Protein AF-A0A662KDN5-F1 (afdb_monomer)

Radius of gyration: 30.49 Å; Cα contacts (8 Å, |Δi|>4): 240; chains: 1; bounding box: 65×43×90 Å

Foldseek 3Di:
DVQLCADPVRHRPDPVSVLSVLVCQCPDPVRNVVSVVFWDDDPSDTDGGDDDDDDDPVPDPPCPLVVVVVVLVVVQVVCVVVPPDHDDDDDPVNVVSVQQVCLVVVLVVVLVVLLVVQLVVLCVVVVDNVLSVLLCVLLVVLLCVLVVVCVVVVPGDDPLVSVLSSVSSVLLNVLSVLLVVQLLVVCLVPVDLVVSLVVSCVPVLVVLVVVLVVVLVVLCVQCPPPDPVSNVSSVSSNSSSVSSSVSNSPPSSVVVSVVPDPSD

Solvent-accessible surface area (backbone atoms only — not comparable to full-atom values): 14545 Å² total; per-residue (Å²): 114,86,89,38,54,48,49,98,85,69,45,51,78,45,74,66,29,44,49,54,48,49,52,51,36,46,71,29,93,88,44,13,72,61,37,54,73,32,44,42,70,60,90,94,43,78,79,49,73,63,84,88,80,91,73,74,76,85,79,41,90,87,46,48,71,62,52,48,54,48,48,36,45,53,52,32,60,60,33,55,78,76,49,96,59,82,66,76,82,77,51,73,70,55,53,53,48,53,47,47,52,50,49,55,57,47,42,56,53,50,51,51,50,53,52,51,50,50,43,51,51,36,29,65,74,61,72,32,67,69,56,21,53,56,39,44,49,36,24,52,52,30,49,52,50,46,54,48,49,33,58,75,74,65,57,74,85,46,85,62,54,52,53,45,57,57,48,40,49,52,55,13,42,53,53,27,50,56,49,50,55,44,31,52,57,39,36,62,78,34,93,48,66,67,62,19,39,52,52,29,43,64,54,52,37,49,55,50,48,52,53,38,50,56,52,24,52,60,33,44,58,30,58,76,44,94,46,68,70,48,21,52,39,12,51,52,46,24,50,39,42,51,40,25,50,52,42,27,57,65,45,47,52,58,53,51,63,71,68,61,68,67,80,119

Secondary structure (DSSP, 8-state):
-TTTTB-TTS-BSSHHHHHHHHHHHHH-TTTHHHHHHHEEEETTEEEEE-------TTS-TTTHHHHHHHHHHHHHHHHGGGSS-------HHHHHHHHHHHHHHHHHHHHHHHHHHHHHHHHHHHS-HHHHHHHHHHHHHHHHHHHHHHHHHTPPP-HHHHHHHHHHHHHHHHHHHHHHHHHHHHHHH-S-HHHHHHHIIIIIIHHHHHHHHHHHHHHHGGGG-SSHHHHHHHHHHHHHHHHHHHHHHHHHHHHHHHTT----

Nearest PDB structures (foldseek):
  7oul-assembly1_A  TM=8.548E-01  e=2.252E-03  Escherichia coli K-12
  8f4n-assembly1_A  TM=7.735E-01  e=3.826E-03  Escherichia coli
  7b8q-assembly1_A  TM=7.763E-01  e=4.639E-03  Acinetobacter baumannii AYE
  4ziw-assembly1_C  TM=7.605E-01  e=4.421E-03  Escherichia coli K-12
  7b8p-assembly1_B  TM=7.962E-01  e=7.157E-03  Acinetobacter baumannii AYE

Structure (mmCIF, N/CA/C/O backbone):
data_AF-A0A662KDN5-F1
#
_entry.id   AF-A0A662KDN5-F1
#
loop_
_atom_site.group_PDB
_atom_site.id
_atom_site.type_symbol
_atom_site.label_atom_id
_atom_site.label_alt_id
_atom_site.label_comp_id
_atom_site.label_asym_id
_atom_site.label_entity_id
_atom_site.label_seq_id
_atom_site.pdbx_PDB_ins_code
_atom_site.Cartn_x
_atom_site.Cartn_y
_atom_site.Cartn_z
_atom_site.occupancy
_atom_site.B_iso_or_equiv
_atom_site.auth_seq_id
_atom_site.auth_comp_id
_atom_site.auth_asym_id
_atom_site.auth_atom_id
_atom_site.pdbx_PDB_model_num
ATOM 1 N N . MET A 1 1 ? 30.797 -2.921 -53.153 1.00 49.38 1 MET A N 1
ATOM 2 C CA . MET A 1 1 ? 30.186 -4.263 -53.293 1.00 49.38 1 MET A CA 1
ATOM 3 C C . MET A 1 1 ? 31.205 -5.405 -53.354 1.00 49.38 1 MET A C 1
ATOM 5 O O . MET A 1 1 ? 31.077 -6.308 -52.548 1.00 49.38 1 MET A O 1
ATOM 9 N N . LYS A 1 2 ? 32.265 -5.372 -54.183 1.00 58.75 2 LYS A N 1
ATOM 10 C CA . LYS A 1 2 ? 33.244 -6.490 -54.270 1.00 58.75 2 LYS A CA 1
ATOM 11 C C . LYS A 1 2 ? 34.157 -6.722 -53.045 1.00 58.75 2 LYS A C 1
ATOM 13 O O . LYS A 1 2 ? 34.801 -7.756 -52.976 1.00 58.75 2 LYS A O 1
ATOM 18 N N . LYS A 1 3 ? 34.238 -5.781 -52.095 1.00 66.56 3 LYS A N 1
ATOM 19 C CA . LYS A 1 3 ? 35.202 -5.829 -50.974 1.00 66.56 3 LYS A CA 1
ATOM 20 C C . LYS A 1 3 ? 34.835 -6.829 -49.860 1.00 66.56 3 LYS A C 1
ATOM 22 O O . LYS A 1 3 ? 35.723 -7.244 -49.131 1.00 66.56 3 LYS A O 1
ATOM 27 N N . PHE A 1 4 ? 33.558 -7.201 -49.747 1.00 74.19 4 PHE A N 1
ATOM 28 C CA . PHE A 1 4 ? 33.027 -8.047 -48.664 1.00 74.19 4 PHE A CA 1
ATOM 29 C C . PHE A 1 4 ? 32.191 -9.234 -49.174 1.00 74.19 4 PHE A C 1
ATOM 31 O O . PHE A 1 4 ? 31.468 -9.829 -48.390 1.00 74.19 4 PHE A O 1
ATOM 38 N N . ASN A 1 5 ? 32.240 -9.528 -50.484 1.00 81.56 5 ASN A N 1
ATOM 39 C CA . ASN A 1 5 ? 31.583 -10.690 -51.104 1.00 81.56 5 ASN A CA 1
ATOM 40 C C . ASN A 1 5 ? 30.136 -10.932 -50.613 1.00 81.56 5 ASN A C 1
ATOM 42 O O . ASN A 1 5 ? 29.802 -11.984 -50.069 1.00 81.56 5 ASN A O 1
ATOM 46 N N . LEU A 1 6 ? 29.300 -9.901 -50.764 1.00 83.38 6 LEU A N 1
ATOM 47 C CA . LEU A 1 6 ? 27.911 -9.898 -50.306 1.00 83.38 6 LEU A CA 1
ATOM 48 C C . LEU A 1 6 ? 26.998 -10.630 -51.303 1.00 83.38 6 LEU A C 1
ATOM 50 O O . LEU A 1 6 ? 27.232 -10.576 -52.514 1.00 83.38 6 LEU A O 1
ATOM 54 N N . ASP A 1 7 ? 25.961 -11.295 -50.802 1.00 82.31 7 ASP A N 1
ATOM 55 C CA . ASP A 1 7 ? 24.880 -11.862 -51.610 1.00 82.31 7 ASP A CA 1
ATOM 56 C C . ASP A 1 7 ? 23.843 -10.807 -52.059 1.00 82.31 7 ASP A C 1
ATOM 58 O O . ASP A 1 7 ? 24.024 -9.602 -51.863 1.00 82.31 7 ASP A O 1
ATOM 62 N N . GLU A 1 8 ? 22.759 -11.259 -52.699 1.00 81.62 8 GLU A N 1
ATOM 63 C CA . GLU A 1 8 ? 21.675 -10.393 -53.195 1.00 81.62 8 GLU A CA 1
ATOM 64 C C . GLU A 1 8 ? 20.907 -9.676 -52.070 1.00 81.62 8 GLU A C 1
ATOM 66 O O . GLU A 1 8 ? 20.312 -8.627 -52.309 1.00 81.62 8 GLU A O 1
ATOM 71 N N . ASN A 1 9 ? 20.992 -10.186 -50.837 1.00 80.31 9 ASN A N 1
ATOM 72 C CA . ASN A 1 9 ? 20.392 -9.609 -49.634 1.00 80.31 9 ASN A CA 1
ATOM 73 C C . ASN A 1 9 ? 21.398 -8.791 -48.805 1.00 80.31 9 ASN A C 1
ATOM 75 O O . ASN A 1 9 ? 21.091 -8.401 -47.679 1.00 80.31 9 ASN A O 1
ATOM 79 N N . PHE A 1 10 ? 22.582 -8.496 -49.356 1.00 80.25 10 PHE A N 1
ATOM 80 C CA . PHE A 1 10 ? 23.670 -7.769 -48.691 1.00 80.25 10 PHE A CA 1
ATOM 81 C C . PHE A 1 10 ? 24.289 -8.499 -47.486 1.00 80.25 10 PHE A C 1
ATOM 83 O O . PHE A 1 10 ? 24.885 -7.863 -46.614 1.00 80.25 10 PHE A O 1
ATOM 90 N N . ILE A 1 11 ? 24.204 -9.829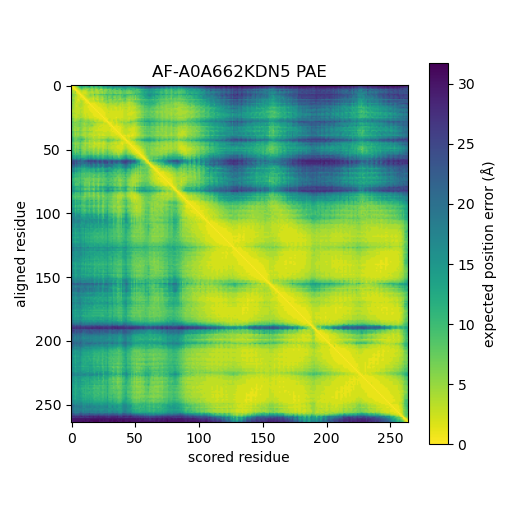 -47.454 1.00 81.31 11 ILE A N 1
ATOM 91 C CA . ILE A 1 11 ? 24.743 -10.677 -46.388 1.00 81.31 11 ILE A CA 1
ATOM 92 C C . ILE A 1 11 ? 26.104 -11.250 -46.832 1.00 81.31 11 ILE A C 1
ATOM 94 O O . ILE A 1 11 ? 26.226 -11.738 -47.960 1.00 81.31 11 ILE A O 1
ATOM 98 N N . PRO A 1 12 ? 27.161 -11.184 -45.997 1.00 86.50 12 PRO A N 1
ATOM 99 C CA . PRO A 1 12 ? 28.447 -11.806 -46.312 1.00 86.50 12 PRO A CA 1
ATOM 100 C C . PRO A 1 12 ? 28.329 -13.330 -46.450 1.00 86.50 12 PRO A C 1
ATOM 102 O O . PRO A 1 12 ? 27.664 -13.979 -45.647 1.00 86.50 12 PRO A O 1
ATOM 105 N N . ARG A 1 13 ? 29.003 -13.914 -47.448 1.00 82.88 13 ARG A N 1
ATOM 106 C CA . ARG A 1 13 ? 28.879 -15.350 -47.772 1.00 82.88 13 ARG A CA 1
ATOM 107 C C . ARG A 1 13 ? 29.749 -16.284 -46.929 1.00 82.88 13 ARG A C 1
ATOM 109 O O . ARG A 1 13 ? 29.485 -17.482 -46.904 1.00 82.88 13 ARG A O 1
ATOM 116 N N . THR A 1 14 ? 30.805 -15.771 -46.298 1.00 85.06 14 THR A N 1
ATOM 117 C CA . THR A 1 14 ? 31.750 -16.567 -45.499 1.00 85.06 14 THR A CA 1
ATOM 118 C C . THR A 1 14 ? 32.065 -15.887 -44.170 1.00 85.06 14 THR A C 1
ATOM 120 O O . THR A 1 14 ? 32.002 -14.660 -44.068 1.00 85.06 14 THR A O 1
ATOM 123 N N . ASP A 1 15 ? 32.479 -16.662 -43.165 1.00 82.31 15 ASP A N 1
ATOM 124 C CA . ASP A 1 15 ? 32.891 -16.135 -41.854 1.00 82.31 15 ASP A CA 1
ATOM 125 C C . ASP A 1 15 ? 34.051 -15.130 -41.960 1.00 82.31 15 ASP A C 1
ATOM 127 O O . ASP A 1 15 ? 34.133 -14.163 -41.198 1.00 82.31 15 ASP A O 1
ATOM 131 N N . GLU A 1 16 ? 34.944 -15.319 -42.936 1.00 84.00 16 GLU A N 1
ATOM 132 C CA . GLU A 1 16 ? 36.042 -14.389 -43.195 1.00 84.00 16 GLU A CA 1
ATOM 133 C C . GLU A 1 16 ? 35.530 -13.052 -43.756 1.00 84.00 16 GLU A C 1
ATOM 135 O O . GLU A 1 16 ? 36.009 -11.986 -43.358 1.00 84.00 16 GLU A O 1
ATOM 140 N N . ASP A 1 17 ? 34.512 -13.090 -44.620 1.00 85.69 17 ASP A N 1
ATOM 141 C CA . ASP A 1 17 ? 33.859 -11.892 -45.151 1.00 85.69 17 ASP A CA 1
ATOM 142 C C . ASP A 1 17 ? 33.089 -11.130 -44.055 1.00 85.69 17 ASP A C 1
ATOM 144 O O . ASP A 1 17 ? 33.173 -9.898 -43.994 1.00 85.69 17 ASP A O 1
ATOM 148 N N . VAL A 1 18 ? 32.421 -11.848 -43.137 1.00 86.00 18 VAL A N 1
ATOM 149 C CA . VAL A 1 18 ? 31.785 -11.261 -41.938 1.00 86.00 18 VAL A CA 1
ATOM 150 C C . VAL A 1 18 ? 32.827 -10.547 -41.082 1.00 86.00 18 VAL A C 1
ATOM 152 O O . VAL A 1 18 ? 32.650 -9.383 -40.714 1.00 86.00 18 VAL A O 1
ATOM 155 N N . ARG A 1 19 ? 33.953 -11.211 -40.800 1.00 85.69 19 ARG A N 1
ATOM 156 C CA . ARG A 1 19 ? 35.019 -10.641 -39.973 1.00 85.69 19 ARG A CA 1
ATOM 157 C C . ARG A 1 19 ? 35.626 -9.388 -40.600 1.00 85.69 19 ARG A C 1
ATOM 159 O O . ARG A 1 19 ? 35.791 -8.388 -39.907 1.00 85.69 19 ARG A O 1
ATOM 166 N N . ARG A 1 20 ? 35.891 -9.403 -41.911 1.00 86.94 20 ARG A N 1
ATOM 167 C CA . ARG A 1 20 ? 36.399 -8.228 -42.644 1.00 86.94 20 ARG A CA 1
ATOM 168 C C . ARG A 1 20 ? 35.419 -7.060 -42.612 1.00 86.94 20 ARG A C 1
ATOM 170 O O . ARG A 1 20 ? 35.850 -5.911 -42.499 1.00 86.94 20 ARG A O 1
ATOM 177 N N . LEU A 1 21 ? 34.119 -7.336 -42.727 1.00 88.06 21 LEU A N 1
ATOM 178 C CA . LEU A 1 21 ? 33.084 -6.312 -42.611 1.00 88.06 21 LEU A CA 1
ATOM 179 C C . LEU A 1 21 ? 33.066 -5.709 -41.201 1.00 88.06 21 LEU A C 1
ATOM 181 O O . LEU A 1 21 ? 33.058 -4.486 -41.065 1.00 88.06 21 LEU A O 1
ATOM 185 N N . PHE A 1 22 ? 33.113 -6.545 -40.162 1.00 89.31 22 PHE A N 1
ATOM 186 C CA . PHE A 1 22 ? 33.140 -6.076 -38.777 1.00 89.31 22 PHE A CA 1
ATOM 187 C C . PHE A 1 22 ? 34.405 -5.284 -38.457 1.00 89.31 22 PHE A C 1
ATOM 189 O O . PHE A 1 22 ? 34.282 -4.198 -37.903 1.00 89.31 22 PHE A O 1
ATOM 196 N N . ASP A 1 23 ? 35.588 -5.737 -38.882 1.00 89.25 23 ASP A N 1
ATOM 197 C CA . ASP A 1 23 ? 36.841 -4.989 -38.705 1.00 89.25 23 ASP A CA 1
ATOM 198 C C . ASP A 1 23 ? 36.774 -3.619 -39.397 1.00 89.25 23 ASP A C 1
ATOM 200 O O . ASP A 1 23 ? 37.122 -2.596 -38.804 1.00 89.25 23 ASP A O 1
ATOM 204 N N . TYR A 1 24 ? 36.226 -3.563 -40.616 1.00 89.38 24 TYR A N 1
ATOM 205 C CA . TYR A 1 24 ? 36.017 -2.298 -41.320 1.00 89.38 24 TYR A CA 1
ATOM 206 C C . TYR A 1 24 ? 35.075 -1.349 -40.567 1.00 89.38 24 TYR A C 1
ATOM 208 O O . TYR A 1 24 ? 35.363 -0.155 -40.466 1.00 89.38 24 TYR A O 1
ATOM 216 N N . LEU A 1 25 ? 33.953 -1.855 -40.045 1.00 89.06 25 LEU A N 1
ATOM 217 C CA . LEU A 1 25 ? 33.000 -1.045 -39.284 1.00 89.06 25 LEU A CA 1
ATOM 218 C C . LEU A 1 25 ? 33.593 -0.583 -37.951 1.00 89.06 25 LEU A C 1
ATOM 220 O O . LEU A 1 25 ? 33.429 0.581 -37.593 1.00 89.06 25 LEU A O 1
ATOM 224 N N . TYR A 1 26 ? 34.311 -1.465 -37.256 1.00 89.50 26 TYR A N 1
ATOM 225 C CA . TYR A 1 26 ? 34.899 -1.228 -35.938 1.00 89.50 26 TYR A CA 1
ATOM 226 C C . TYR A 1 26 ? 36.013 -0.170 -35.970 1.00 89.50 26 TYR A C 1
ATOM 228 O O . TYR A 1 26 ? 36.081 0.684 -35.077 1.00 89.50 26 TYR A O 1
ATOM 236 N N . ASP A 1 27 ? 36.841 -0.181 -37.021 1.00 89.56 27 ASP A N 1
ATOM 237 C CA . ASP A 1 27 ? 37.986 0.728 -37.184 1.00 89.56 27 ASP A CA 1
ATOM 238 C C . ASP A 1 27 ? 37.664 1.975 -38.037 1.00 89.56 27 ASP A C 1
ATOM 240 O O . ASP A 1 27 ? 38.480 2.893 -38.160 1.00 89.56 27 ASP A O 1
ATOM 244 N N . SER A 1 28 ? 36.457 2.061 -38.608 1.00 91.19 28 SER A N 1
ATOM 245 C CA . SER A 1 28 ? 36.021 3.222 -39.389 1.00 91.19 28 SER A CA 1
ATOM 246 C C . SER A 1 28 ? 35.948 4.492 -38.536 1.00 91.19 28 SER A C 1
ATOM 248 O O . SER A 1 28 ? 35.349 4.513 -37.461 1.00 91.19 28 SER A O 1
ATOM 250 N N . LYS A 1 29 ? 36.468 5.611 -39.058 1.00 87.12 29 LYS A N 1
ATOM 251 C CA . LYS A 1 29 ? 36.297 6.935 -38.431 1.00 87.12 29 LYS A CA 1
ATOM 252 C C . LYS A 1 29 ? 34.836 7.394 -38.392 1.00 87.12 29 LYS A C 1
ATOM 254 O O . LYS A 1 29 ? 34.483 8.167 -37.511 1.00 87.12 29 LYS A O 1
ATOM 259 N N . LEU A 1 30 ? 34.011 6.937 -39.339 1.00 85.75 30 LEU A N 1
ATOM 260 C CA . LEU A 1 30 ? 32.615 7.364 -39.465 1.00 85.75 30 LEU A CA 1
ATOM 261 C C . LEU A 1 30 ? 31.669 6.498 -38.616 1.00 85.75 30 LEU A C 1
ATOM 263 O O . LEU A 1 30 ? 30.778 7.025 -37.962 1.00 85.75 30 LEU A O 1
ATOM 267 N N . TYR A 1 31 ? 31.886 5.178 -38.610 1.00 85.81 31 TYR A N 1
ATOM 268 C CA . TYR A 1 31 ? 30.966 4.199 -38.006 1.00 85.81 31 TYR A CA 1
ATOM 269 C C . TYR A 1 31 ? 31.523 3.507 -36.755 1.00 85.81 31 TYR A C 1
ATOM 271 O O . TYR A 1 31 ? 30.771 2.866 -36.023 1.00 85.81 31 TYR A O 1
ATOM 279 N N . GLY A 1 32 ? 32.818 3.664 -36.462 1.00 87.88 32 GLY A N 1
ATOM 280 C CA . GLY A 1 32 ? 33.501 2.927 -35.398 1.00 87.88 32 GLY A CA 1
ATOM 281 C C . GLY A 1 32 ? 32.916 3.154 -34.011 1.00 87.88 32 GLY A C 1
ATOM 282 O O . GLY A 1 32 ? 32.888 2.230 -33.208 1.00 87.88 32 GLY A O 1
ATOM 283 N N . ALA A 1 33 ? 32.390 4.347 -33.718 1.00 87.50 33 ALA A N 1
ATOM 284 C CA . ALA A 1 33 ? 31.726 4.604 -32.440 1.00 87.50 33 ALA A CA 1
ATOM 285 C C . ALA A 1 33 ? 30.448 3.761 -32.264 1.00 87.50 33 ALA A C 1
ATOM 287 O O . ALA A 1 33 ? 30.249 3.172 -31.206 1.00 87.50 33 ALA A O 1
ATOM 288 N N . GLN A 1 34 ? 29.619 3.660 -33.307 1.00 87.62 34 GLN A N 1
ATOM 289 C CA . GLN A 1 34 ? 28.382 2.871 -33.291 1.00 87.62 34 GLN A CA 1
ATOM 290 C C . GLN A 1 34 ? 28.685 1.370 -33.304 1.00 87.62 34 GLN A C 1
ATOM 292 O O . GLN A 1 34 ? 28.121 0.618 -32.515 1.00 87.62 34 GLN A O 1
ATOM 297 N N . ALA A 1 35 ? 29.638 0.940 -34.137 1.00 88.00 35 ALA A N 1
ATOM 298 C CA . ALA A 1 35 ? 30.068 -0.453 -34.199 1.00 88.00 35 ALA A CA 1
ATOM 299 C C . ALA A 1 35 ? 30.625 -0.933 -32.849 1.00 88.00 35 ALA A C 1
ATOM 301 O O . ALA A 1 35 ? 30.241 -1.998 -32.377 1.00 88.00 35 ALA A O 1
ATOM 302 N N . ARG A 1 36 ? 31.452 -0.120 -32.173 1.00 89.31 36 ARG A N 1
ATOM 303 C CA . ARG A 1 36 ? 31.969 -0.423 -30.825 1.00 89.31 36 ARG A CA 1
ATOM 304 C C . ARG A 1 36 ? 30.898 -0.440 -29.734 1.00 89.31 36 ARG A C 1
ATOM 306 O O . ARG A 1 36 ? 31.107 -1.078 -28.710 1.00 89.31 36 ARG A O 1
ATOM 313 N N . ALA A 1 37 ? 29.774 0.248 -29.931 1.00 87.12 37 ALA A N 1
ATOM 314 C CA . ALA A 1 37 ? 28.653 0.206 -28.994 1.00 87.12 37 ALA A CA 1
ATOM 315 C C . ALA A 1 37 ? 27.835 -1.094 -29.107 1.00 87.12 37 ALA A C 1
ATOM 317 O O . ALA A 1 37 ? 27.181 -1.483 -28.142 1.00 87.12 37 ALA A O 1
ATOM 318 N N . LEU A 1 38 ? 27.873 -1.760 -30.268 1.00 88.75 38 LEU A N 1
ATOM 319 C CA . LEU A 1 38 ? 27.064 -2.948 -30.562 1.00 88.75 38 LEU A CA 1
ATOM 320 C C . LEU A 1 38 ? 27.873 -4.243 -30.670 1.00 88.75 38 LEU A C 1
ATOM 322 O O . LEU A 1 38 ? 27.287 -5.313 -30.546 1.00 88.75 38 LEU A O 1
ATOM 326 N N . LEU A 1 39 ? 29.181 -4.177 -30.924 1.00 90.81 39 LEU A N 1
ATOM 327 C CA . LEU A 1 39 ? 30.064 -5.331 -31.095 1.00 90.81 39 LEU A CA 1
ATOM 328 C C . LEU A 1 39 ? 31.123 -5.362 -29.994 1.00 90.81 39 LEU A C 1
ATOM 330 O O . LEU A 1 39 ? 31.860 -4.396 -29.797 1.00 90.81 39 LEU A O 1
ATOM 334 N N . TYR A 1 40 ? 31.257 -6.509 -29.334 1.00 90.06 40 TYR A N 1
ATOM 335 C CA . TYR A 1 40 ? 32.318 -6.763 -28.368 1.00 90.06 40 TYR A CA 1
ATOM 336 C C . TYR A 1 40 ? 33.411 -7.639 -28.987 1.00 90.06 40 TYR A C 1
ATOM 338 O O . TYR A 1 40 ? 33.158 -8.785 -29.381 1.00 90.06 40 TYR A O 1
ATOM 346 N N . ARG A 1 41 ? 34.634 -7.099 -29.054 1.00 90.12 41 ARG A N 1
ATOM 347 C CA . ARG A 1 41 ? 35.820 -7.770 -29.603 1.00 90.12 41 ARG A CA 1
ATOM 348 C C . ARG A 1 41 ? 36.814 -8.102 -28.493 1.00 90.12 41 ARG A C 1
ATOM 350 O O . ARG A 1 41 ? 37.246 -7.212 -27.766 1.00 90.12 41 ARG A O 1
ATOM 357 N N . GLU A 1 42 ? 37.223 -9.366 -28.411 1.00 87.94 42 GLU A N 1
ATOM 358 C CA . GLU A 1 42 ? 38.287 -9.832 -27.519 1.00 87.94 42 GLU A CA 1
ATOM 359 C C . GLU A 1 42 ? 39.434 -10.403 -28.362 1.00 87.94 42 GLU A C 1
ATOM 361 O O . GLU A 1 42 ? 39.312 -11.446 -29.011 1.00 87.94 42 GLU A O 1
ATOM 366 N N . GLY A 1 43 ? 40.547 -9.669 -28.404 1.00 85.75 43 GLY A N 1
ATOM 367 C CA . GLY A 1 43 ? 41.646 -9.954 -29.322 1.00 85.75 43 GLY A CA 1
ATOM 368 C C . GLY A 1 43 ? 41.184 -9.883 -30.779 1.00 85.75 43 GLY A C 1
ATOM 369 O O . GLY A 1 43 ? 40.804 -8.821 -31.266 1.00 85.75 43 GLY A O 1
ATOM 370 N N . ASN A 1 44 ? 41.213 -11.033 -31.451 1.00 82.00 44 ASN A N 1
ATOM 371 C CA . ASN A 1 44 ? 40.895 -11.190 -32.871 1.00 82.00 44 ASN A CA 1
ATOM 372 C C . ASN A 1 44 ? 39.490 -11.761 -33.135 1.00 82.00 44 ASN A C 1
ATOM 374 O O . ASN A 1 44 ? 39.148 -12.018 -34.289 1.00 82.00 44 ASN A O 1
ATOM 378 N N . LEU A 1 45 ? 38.691 -11.986 -32.087 1.00 84.12 45 LEU A N 1
ATOM 379 C CA . LEU A 1 45 ? 37.369 -12.605 -32.184 1.00 84.12 45 LEU A CA 1
ATOM 380 C C . LEU A 1 45 ? 36.282 -11.661 -31.666 1.00 84.12 45 LEU A C 1
ATOM 382 O O . LEU A 1 45 ? 36.440 -11.017 -30.628 1.00 84.12 45 LEU A O 1
ATOM 386 N N . TYR A 1 46 ? 35.156 -11.619 -32.373 1.00 87.75 46 TYR A N 1
ATOM 387 C CA . TYR A 1 46 ? 33.938 -10.958 -31.914 1.00 87.75 46 TYR A CA 1
ATOM 388 C C . TYR A 1 46 ? 33.130 -11.959 -31.089 1.00 87.75 46 TYR A C 1
ATOM 390 O O . TYR A 1 46 ? 32.719 -12.993 -31.609 1.00 87.75 46 TYR A O 1
ATOM 398 N N . LYS A 1 47 ? 32.960 -11.686 -29.790 1.00 87.81 47 LYS A N 1
ATOM 399 C CA . LYS A 1 47 ? 32.353 -12.640 -28.844 1.00 87.81 47 LYS A CA 1
ATOM 400 C C . LYS A 1 47 ? 30.901 -12.335 -28.498 1.00 87.81 47 LYS A C 1
ATOM 402 O O . LYS A 1 47 ? 30.180 -13.245 -28.104 1.00 87.81 47 LYS A O 1
ATOM 407 N N . ALA A 1 48 ? 30.476 -11.078 -28.599 1.00 88.19 48 ALA A N 1
ATOM 408 C CA . ALA A 1 48 ? 29.107 -10.691 -28.283 1.00 88.19 48 ALA A CA 1
ATOM 409 C C . ALA A 1 48 ? 28.643 -9.523 -29.150 1.00 88.19 48 ALA A C 1
ATOM 411 O O . ALA A 1 48 ? 29.451 -8.714 -29.616 1.00 88.19 48 ALA A O 1
ATOM 412 N N . THR A 1 49 ? 27.329 -9.429 -29.332 1.00 89.81 49 THR A N 1
ATOM 413 C CA . THR A 1 49 ? 26.687 -8.305 -30.003 1.00 89.81 49 THR A CA 1
ATOM 414 C C . THR A 1 49 ? 25.371 -7.930 -29.329 1.00 89.81 49 THR A C 1
ATOM 416 O O . THR A 1 49 ? 24.745 -8.764 -28.674 1.00 89.81 49 THR A O 1
ATOM 419 N N . VAL A 1 50 ? 24.968 -6.670 -29.475 1.00 89.25 50 VAL A N 1
ATOM 420 C CA . VAL A 1 50 ? 23.670 -6.152 -29.043 1.00 89.25 50 VAL A CA 1
ATOM 421 C C . VAL A 1 50 ? 22.811 -5.893 -30.275 1.00 89.25 50 VAL A C 1
ATOM 423 O O . VAL A 1 50 ? 23.186 -5.110 -31.144 1.00 89.25 50 VAL A O 1
ATOM 426 N N . ILE A 1 51 ? 21.634 -6.514 -30.316 1.00 85.12 51 ILE A N 1
ATOM 427 C CA . ILE A 1 51 ? 20.603 -6.242 -31.320 1.00 85.12 51 ILE A CA 1
ATOM 428 C C . ILE A 1 51 ? 19.529 -5.388 -30.651 1.00 85.12 51 ILE A C 1
ATOM 430 O O . ILE A 1 51 ? 18.968 -5.779 -29.627 1.00 85.12 51 ILE A O 1
ATOM 434 N N . GLN A 1 52 ? 19.264 -4.209 -31.209 1.00 83.25 52 GLN A N 1
ATOM 435 C CA . GLN A 1 52 ? 18.206 -3.326 -30.727 1.00 83.25 52 GLN A CA 1
ATOM 436 C C . GLN A 1 52 ? 16.914 -3.615 -31.484 1.00 83.25 52 GLN A C 1
ATOM 438 O O . GLN A 1 52 ? 16.886 -3.587 -32.711 1.00 83.25 52 GLN A O 1
ATOM 443 N N . VAL A 1 53 ? 15.848 -3.891 -30.736 1.00 79.12 53 VAL A N 1
ATOM 444 C CA . VAL A 1 53 ? 14.500 -4.087 -31.271 1.00 79.12 53 VAL A CA 1
ATOM 445 C C . VAL A 1 53 ? 13.620 -2.992 -30.693 1.00 79.12 53 VAL A C 1
ATOM 447 O O . VAL A 1 53 ? 13.435 -2.911 -29.478 1.00 79.12 53 VAL A O 1
ATOM 450 N N . GLU A 1 54 ? 13.096 -2.137 -31.562 1.00 75.94 54 GLU A N 1
ATOM 451 C CA . GLU A 1 54 ? 12.131 -1.116 -31.175 1.00 75.94 54 GLU A CA 1
ATOM 452 C C . GLU A 1 54 ? 10.730 -1.726 -31.165 1.00 75.94 54 GLU A C 1
ATOM 454 O O . GLU A 1 54 ? 10.301 -2.366 -32.123 1.00 75.94 54 GLU A O 1
ATOM 459 N N . ILE A 1 55 ? 10.025 -1.562 -30.048 1.00 72.38 55 ILE A N 1
ATOM 460 C CA . ILE A 1 55 ? 8.680 -2.099 -29.846 1.00 72.38 55 ILE A CA 1
ATOM 461 C C . ILE A 1 55 ? 7.769 -0.927 -29.522 1.00 72.38 55 ILE A C 1
ATOM 463 O O . ILE A 1 55 ? 8.097 -0.117 -28.655 1.00 72.38 55 ILE A O 1
ATOM 467 N N . ASP A 1 56 ? 6.607 -0.866 -30.170 1.00 71.38 56 ASP A N 1
ATOM 468 C CA . ASP A 1 56 ? 5.576 0.098 -29.808 1.00 71.38 56 ASP A CA 1
ATOM 469 C C . ASP A 1 56 ? 4.979 -0.268 -28.428 1.00 71.38 56 ASP A C 1
ATOM 471 O O . ASP A 1 56 ? 4.340 -1.320 -28.273 1.00 71.38 56 ASP A O 1
ATOM 475 N N . PRO A 1 57 ? 5.167 0.578 -27.397 1.00 61.09 57 PRO A N 1
ATOM 476 C CA . PRO A 1 57 ? 4.711 0.294 -26.039 1.00 61.09 57 PRO A CA 1
ATOM 477 C C . PRO A 1 57 ? 3.180 0.299 -25.888 1.00 61.09 57 PRO A C 1
ATOM 479 O O . PRO A 1 57 ? 2.674 -0.114 -24.838 1.00 61.09 57 PRO A O 1
ATOM 482 N N . SER A 1 58 ? 2.427 0.749 -26.898 1.00 64.06 58 SER A N 1
ATOM 483 C CA . SER A 1 58 ? 0.958 0.731 -26.884 1.00 64.06 58 SER A CA 1
ATOM 484 C C . SER A 1 58 ? 0.364 -0.681 -27.005 1.00 64.06 58 SER A C 1
ATOM 486 O O . SER A 1 58 ? -0.768 -0.902 -26.572 1.00 64.06 58 SER A O 1
ATOM 488 N N . ILE A 1 59 ? 1.130 -1.659 -27.508 1.00 60.97 59 ILE A N 1
ATOM 489 C CA . ILE A 1 59 ? 0.578 -2.941 -27.971 1.00 60.97 59 ILE A CA 1
ATOM 490 C C . ILE A 1 59 ? 0.210 -3.917 -26.838 1.00 60.97 59 ILE A C 1
ATOM 492 O O . ILE A 1 59 ? -0.728 -4.693 -27.012 1.00 60.97 59 ILE A O 1
ATOM 496 N N . SER A 1 60 ? 0.833 -3.898 -25.646 1.00 54.69 60 SER A N 1
ATOM 497 C CA . SER A 1 60 ? 0.290 -4.678 -24.510 1.00 54.69 60 SER A CA 1
ATOM 498 C C . SER A 1 60 ? 0.978 -4.433 -23.160 1.00 54.69 60 SER A C 1
ATOM 500 O O . SER A 1 60 ? 1.906 -5.147 -22.784 1.00 54.69 60 SER A O 1
ATOM 502 N N . LYS A 1 61 ? 0.470 -3.511 -22.333 1.00 55.19 61 LYS A N 1
ATOM 503 C CA . LYS A 1 61 ? 0.972 -3.329 -20.949 1.00 55.19 61 LYS A CA 1
ATOM 504 C C . LYS A 1 61 ? 0.766 -4.555 -20.037 1.00 55.19 61 LYS A C 1
ATOM 506 O O . LYS A 1 61 ? 1.418 -4.647 -19.005 1.00 55.19 61 LYS A O 1
ATOM 511 N N . GLY A 1 62 ? -0.108 -5.497 -20.411 1.00 54.91 62 GLY A N 1
ATOM 512 C CA . GLY A 1 62 ? -0.425 -6.690 -19.612 1.00 54.91 62 GLY A CA 1
ATOM 513 C C . GLY A 1 62 ? 0.220 -8.002 -20.076 1.00 54.91 62 GLY A C 1
ATOM 514 O O . GLY A 1 62 ? 0.284 -8.940 -19.288 1.00 54.91 62 GLY A O 1
ATOM 515 N N . LYS A 1 63 ? 0.699 -8.096 -21.328 1.00 61.44 63 LYS A N 1
ATOM 516 C CA . LYS A 1 63 ? 1.289 -9.334 -21.885 1.00 61.44 63 LYS A CA 1
ATOM 517 C C . LYS A 1 63 ? 2.744 -9.197 -22.328 1.00 61.44 63 LYS A C 1
ATOM 519 O O . LYS A 1 63 ? 3.351 -10.204 -22.674 1.00 61.44 63 LYS A O 1
ATOM 524 N N . LEU A 1 64 ? 3.325 -7.996 -22.307 1.00 64.56 64 LEU A N 1
ATOM 525 C CA . LEU A 1 64 ? 4.665 -7.772 -22.855 1.00 64.56 64 LEU A CA 1
ATOM 526 C C . LEU A 1 64 ? 5.757 -8.572 -22.126 1.00 64.56 64 LEU A C 1
ATOM 528 O O . LEU A 1 64 ? 6.601 -9.167 -22.780 1.00 64.56 64 LEU A O 1
ATOM 532 N N . SER A 1 65 ? 5.714 -8.677 -20.796 1.00 62.56 65 SER A N 1
ATOM 533 C CA . SER A 1 65 ? 6.663 -9.511 -20.039 1.00 62.56 65 SER A CA 1
ATOM 534 C C . SER A 1 65 ? 6.548 -10.999 -20.392 1.00 62.56 65 SER A C 1
ATOM 536 O O . SER A 1 65 ? 7.562 -11.668 -20.575 1.00 62.56 65 SER A O 1
ATOM 538 N N . HIS A 1 66 ? 5.327 -11.516 -20.558 1.00 67.25 66 HIS A N 1
ATOM 539 C CA . HIS A 1 66 ? 5.100 -12.901 -20.980 1.00 67.25 66 HIS A CA 1
ATOM 540 C C . HIS A 1 66 ? 5.570 -13.148 -22.422 1.00 67.25 66 HIS A C 1
ATOM 542 O O . HIS A 1 66 ? 6.306 -14.099 -22.678 1.00 67.25 66 HIS A O 1
ATOM 548 N N . ASN A 1 67 ? 5.221 -12.250 -23.344 1.00 71.75 67 ASN A N 1
ATOM 549 C CA . ASN A 1 67 ? 5.611 -12.337 -24.750 1.00 71.75 67 ASN A CA 1
ATOM 550 C C . ASN A 1 67 ? 7.128 -12.203 -24.943 1.00 71.75 67 ASN A C 1
ATOM 552 O O . ASN A 1 67 ? 7.674 -12.795 -25.864 1.00 71.75 67 ASN A O 1
ATOM 556 N N . LEU A 1 68 ? 7.831 -11.474 -24.071 1.00 70.25 68 LEU A N 1
ATOM 557 C CA . LEU A 1 68 ? 9.288 -11.347 -24.150 1.00 70.25 68 LEU A CA 1
ATOM 558 C C . LEU A 1 68 ? 10.027 -12.569 -23.597 1.00 70.25 68 LEU A C 1
ATOM 560 O O . LEU A 1 68 ? 11.103 -12.893 -24.093 1.00 70.25 68 LEU A O 1
ATOM 564 N N . HIS A 1 69 ? 9.450 -13.293 -22.633 1.00 70.25 69 HIS A N 1
ATOM 565 C CA . HIS A 1 69 ? 9.957 -14.622 -22.282 1.00 70.25 69 HIS A CA 1
ATOM 566 C C . HIS A 1 69 ? 9.796 -15.609 -23.439 1.00 70.25 69 HIS A C 1
ATOM 568 O O . HIS A 1 69 ? 10.702 -16.405 -23.673 1.00 70.25 69 HIS A O 1
ATOM 574 N N . ILE A 1 70 ? 8.677 -15.532 -24.168 1.00 76.25 70 ILE A N 1
ATOM 575 C CA . ILE A 1 70 ? 8.460 -16.319 -25.388 1.00 76.25 70 ILE A CA 1
ATOM 576 C C . ILE A 1 70 ? 9.500 -15.933 -26.442 1.00 76.25 70 ILE A C 1
ATOM 578 O O . ILE A 1 70 ? 10.230 -16.804 -26.889 1.00 76.25 70 ILE A O 1
ATOM 582 N N . LEU A 1 71 ? 9.678 -14.638 -26.721 1.00 77.44 71 LEU A N 1
ATOM 583 C CA . LEU A 1 71 ? 10.679 -14.150 -27.673 1.00 77.44 71 LEU A CA 1
ATOM 584 C C . LEU A 1 71 ? 12.099 -14.601 -27.305 1.00 77.44 71 LEU A C 1
ATOM 586 O O . LEU A 1 71 ? 12.831 -15.109 -28.144 1.00 77.44 71 LEU A O 1
ATOM 590 N 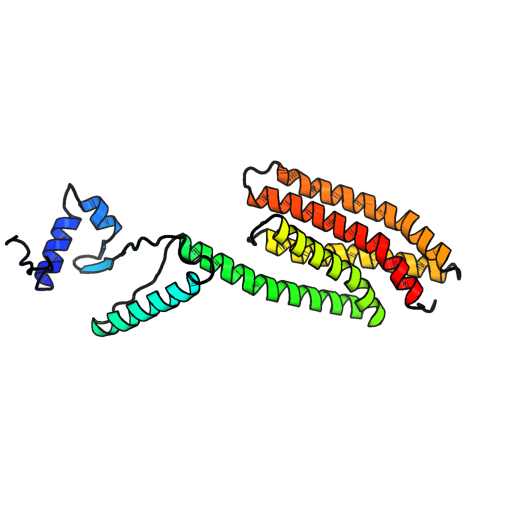N . SER A 1 72 ? 12.504 -14.444 -26.041 1.00 76.81 72 SER A N 1
ATOM 591 C CA . SER A 1 72 ? 13.836 -14.871 -25.602 1.00 76.81 72 SER A CA 1
ATOM 592 C C . SER A 1 72 ? 14.016 -16.385 -25.699 1.00 76.81 72 SER A C 1
ATOM 594 O O . SER A 1 72 ? 15.147 -16.839 -25.855 1.00 76.81 72 SER A O 1
ATOM 596 N N . ARG A 1 73 ? 12.940 -17.166 -25.564 1.00 81.94 73 ARG A N 1
ATOM 597 C CA . ARG A 1 73 ? 12.974 -18.618 -25.734 1.00 81.94 73 ARG A CA 1
ATOM 598 C C . ARG A 1 73 ? 13.072 -18.988 -27.210 1.00 81.94 73 ARG A C 1
ATOM 600 O O . ARG A 1 73 ? 13.992 -19.711 -27.553 1.00 81.94 73 ARG A O 1
ATOM 607 N N . GLU A 1 74 ? 12.211 -18.430 -28.055 1.00 83.25 74 GLU A N 1
ATOM 608 C CA . GLU A 1 74 ? 12.210 -18.650 -29.507 1.00 83.25 74 GLU A CA 1
ATOM 609 C C . GLU A 1 74 ? 13.562 -18.284 -30.128 1.00 83.25 74 GLU A C 1
ATOM 611 O O . GLU A 1 74 ? 14.143 -19.094 -30.839 1.00 83.25 74 GLU A O 1
ATOM 616 N N . ILE A 1 75 ? 14.144 -17.134 -29.760 1.00 82.88 75 ILE A N 1
ATOM 617 C CA . ILE A 1 75 ? 15.476 -16.748 -30.249 1.00 82.88 75 ILE A CA 1
ATOM 618 C C . ILE A 1 75 ? 16.547 -17.755 -29.802 1.00 82.88 75 ILE A C 1
ATOM 620 O O . ILE A 1 75 ? 17.449 -18.067 -30.573 1.00 82.88 75 ILE A O 1
ATOM 624 N N . ASN A 1 76 ? 16.497 -18.259 -28.564 1.00 83.19 76 ASN A N 1
ATOM 625 C CA . ASN A 1 76 ? 17.476 -19.256 -28.112 1.00 83.19 76 ASN A CA 1
ATOM 626 C C . ASN A 1 76 ? 17.271 -20.620 -28.787 1.00 83.19 76 ASN A C 1
ATOM 628 O O . ASN A 1 76 ? 18.259 -21.296 -29.073 1.00 83.19 76 ASN A O 1
ATOM 632 N N . ASP A 1 77 ? 16.024 -21.005 -29.057 1.00 85.00 77 ASP A N 1
ATOM 633 C CA . ASP A 1 77 ? 15.695 -22.228 -29.787 1.00 85.00 77 ASP A CA 1
ATOM 634 C C . ASP A 1 77 ? 16.216 -22.131 -31.237 1.00 85.00 77 ASP A C 1
ATOM 636 O O . ASP A 1 77 ? 16.920 -23.036 -31.690 1.00 85.00 77 ASP A O 1
ATOM 640 N N . ASP A 1 78 ? 16.018 -20.997 -31.918 1.00 83.31 78 ASP A N 1
ATOM 641 C CA . ASP A 1 78 ? 16.561 -20.748 -33.262 1.00 83.31 78 ASP A CA 1
ATOM 642 C C . ASP A 1 78 ? 18.100 -20.734 -33.271 1.00 83.31 78 ASP A C 1
ATOM 644 O O . ASP A 1 78 ? 18.739 -21.372 -34.114 1.00 83.31 78 ASP A O 1
ATOM 648 N N . LEU A 1 79 ? 18.721 -20.057 -32.296 1.00 82.19 79 LEU A N 1
ATOM 649 C CA . LEU A 1 79 ? 20.181 -19.959 -32.177 1.00 82.19 79 LEU A CA 1
ATOM 650 C C . LEU A 1 79 ? 20.859 -21.286 -31.837 1.00 82.19 79 LEU A C 1
ATOM 652 O O . LEU A 1 79 ? 22.032 -21.454 -32.173 1.00 82.19 79 LEU A O 1
ATOM 656 N N . SER A 1 80 ? 20.146 -22.233 -31.219 1.00 77.62 80 SER A N 1
ATOM 657 C CA . SER A 1 80 ? 20.694 -23.559 -30.903 1.00 77.62 80 SER A CA 1
ATOM 658 C C . SER A 1 80 ? 21.169 -24.311 -32.155 1.00 77.62 80 SER A C 1
ATOM 660 O O . SER A 1 80 ? 22.105 -25.109 -32.086 1.00 77.62 80 SER A O 1
ATOM 662 N N . SER A 1 81 ? 20.593 -23.985 -33.318 1.00 78.44 81 SER A N 1
ATOM 663 C CA . SER A 1 81 ? 20.973 -24.535 -34.624 1.00 78.44 81 SER A CA 1
ATOM 664 C C . SER A 1 81 ? 22.290 -23.963 -35.167 1.00 78.44 81 SER A C 1
ATOM 666 O O . SER A 1 81 ? 22.905 -24.568 -36.043 1.00 78.44 81 SER A O 1
ATOM 668 N N . TYR A 1 82 ? 22.742 -22.815 -34.649 1.00 74.88 82 TYR A N 1
ATOM 669 C CA . TYR A 1 82 ? 23.891 -22.050 -35.154 1.00 74.88 82 TYR A CA 1
ATOM 670 C C . TYR A 1 82 ? 25.102 -22.059 -34.198 1.00 74.88 82 TYR A C 1
ATOM 672 O O . TYR A 1 82 ? 26.015 -21.243 -34.331 1.00 74.88 82 TYR A O 1
ATOM 680 N N . GLY A 1 83 ? 25.146 -23.005 -33.252 1.00 72.69 83 GLY A N 1
ATOM 681 C CA . GLY A 1 83 ? 26.284 -23.247 -32.358 1.00 72.69 83 GLY A CA 1
ATOM 682 C C . GLY A 1 83 ? 26.012 -22.891 -30.893 1.00 72.69 83 GLY A C 1
ATOM 683 O O . GLY A 1 83 ? 24.876 -22.859 -30.439 1.00 72.69 83 GLY A O 1
ATOM 684 N N . ASN A 1 84 ? 27.070 -22.613 -30.122 1.00 77.94 84 ASN A N 1
ATOM 685 C CA . ASN A 1 84 ? 26.980 -22.323 -28.679 1.00 77.94 84 ASN A CA 1
ATOM 686 C C . ASN A 1 84 ? 26.620 -20.854 -28.364 1.00 77.94 84 ASN A C 1
ATOM 688 O O . ASN A 1 84 ? 27.094 -20.290 -27.372 1.00 77.94 84 ASN A O 1
ATOM 692 N N . ALA A 1 85 ? 25.814 -20.210 -29.209 1.00 80.31 85 ALA A N 1
ATOM 693 C CA . ALA A 1 85 ? 25.357 -18.844 -28.979 1.00 80.31 85 ALA A CA 1
ATOM 694 C C . ALA A 1 85 ? 24.188 -18.823 -27.981 1.00 80.31 85 ALA A C 1
ATOM 696 O O . ALA A 1 85 ? 23.344 -19.714 -27.968 1.00 80.31 85 ALA A O 1
ATOM 697 N N . ARG A 1 86 ? 24.134 -17.794 -27.128 1.00 81.06 86 ARG A N 1
ATOM 698 C CA . ARG A 1 86 ? 23.007 -17.542 -26.218 1.00 81.06 86 ARG A CA 1
ATOM 699 C C . ARG A 1 86 ? 22.517 -16.115 -26.395 1.00 81.06 86 ARG A C 1
ATOM 701 O O . ARG A 1 86 ? 23.316 -15.182 -26.338 1.00 81.06 86 ARG A O 1
ATOM 708 N N . ALA A 1 87 ? 21.209 -15.953 -26.543 1.00 83.75 87 ALA A N 1
ATOM 709 C CA . ALA A 1 87 ? 20.549 -14.658 -26.537 1.00 83.75 87 ALA A CA 1
ATOM 710 C C . ALA A 1 87 ? 19.949 -14.359 -25.163 1.00 83.75 87 ALA A C 1
ATOM 712 O O . ALA A 1 87 ? 19.326 -15.212 -24.527 1.00 83.75 87 ALA A O 1
ATOM 713 N N . ILE A 1 88 ? 20.111 -13.114 -24.722 1.00 82.69 88 ILE A N 1
ATOM 714 C CA . ILE A 1 88 ? 19.519 -12.602 -23.487 1.00 82.69 88 ILE A CA 1
ATOM 715 C C . ILE A 1 88 ? 18.730 -11.348 -23.846 1.00 82.69 88 ILE A C 1
ATOM 717 O O . ILE A 1 88 ? 19.311 -10.334 -24.233 1.00 82.69 88 ILE A O 1
ATOM 721 N N . ALA A 1 89 ? 17.406 -11.405 -23.703 1.00 81.31 89 ALA A N 1
ATOM 722 C CA . ALA A 1 89 ? 16.569 -10.221 -23.838 1.00 81.31 89 ALA A CA 1
ATOM 723 C C . ALA A 1 89 ? 16.795 -9.287 -22.636 1.00 81.31 89 ALA A C 1
ATOM 725 O O . ALA A 1 89 ? 16.619 -9.684 -21.483 1.00 81.31 89 ALA A O 1
ATOM 726 N N . THR A 1 90 ? 17.191 -8.041 -22.897 1.00 82.12 90 THR A N 1
ATOM 727 C CA . THR A 1 90 ? 17.442 -7.022 -21.867 1.00 82.12 90 THR A CA 1
ATOM 728 C C . THR A 1 90 ? 17.007 -5.638 -22.346 1.00 82.12 90 THR A C 1
ATOM 730 O O . THR A 1 90 ? 16.715 -5.438 -23.523 1.00 82.12 90 THR A O 1
ATOM 733 N N . GLY A 1 91 ? 16.935 -4.675 -21.430 1.00 81.31 91 GLY A N 1
ATOM 734 C CA . GLY A 1 91 ? 16.610 -3.284 -21.731 1.00 81.31 91 GLY A CA 1
ATOM 735 C C . GLY A 1 91 ? 15.849 -2.596 -20.596 1.00 81.31 91 GLY A C 1
ATOM 736 O O . GLY A 1 91 ? 15.273 -3.274 -19.742 1.00 81.31 91 GLY A O 1
ATOM 737 N N . PRO A 1 92 ? 15.801 -1.253 -20.576 1.00 79.25 92 PRO A N 1
ATOM 738 C CA . PRO A 1 92 ? 15.159 -0.500 -19.497 1.00 79.25 92 PRO A CA 1
ATOM 739 C C . PRO A 1 92 ? 13.695 -0.899 -19.275 1.00 79.25 92 PRO A C 1
ATOM 741 O O . PRO A 1 92 ? 13.295 -1.167 -18.146 1.00 79.25 92 PRO A O 1
ATOM 744 N N . LEU A 1 93 ? 12.919 -1.030 -20.356 1.00 76.94 93 LEU A N 1
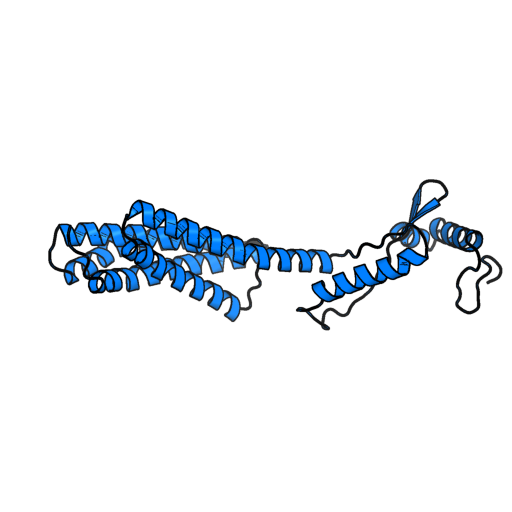ATOM 745 C CA . LEU A 1 93 ? 11.513 -1.438 -20.298 1.00 76.94 93 LEU A CA 1
ATOM 746 C C . LEU A 1 93 ? 11.345 -2.841 -19.696 1.00 76.94 93 LEU A C 1
ATOM 748 O O . LEU A 1 93 ? 10.481 -3.055 -18.849 1.00 76.94 93 LEU A O 1
ATOM 752 N N . LEU A 1 94 ? 12.200 -3.781 -20.101 1.00 76.62 94 LEU A N 1
ATOM 753 C CA . LEU A 1 94 ? 12.201 -5.157 -19.607 1.00 76.62 94 LEU A CA 1
ATOM 754 C C . LEU A 1 94 ? 12.501 -5.231 -18.115 1.00 76.62 94 LEU A C 1
ATOM 756 O O . LEU A 1 94 ? 11.783 -5.894 -17.366 1.00 76.62 94 LEU A O 1
ATOM 760 N N . ILE A 1 95 ? 13.531 -4.506 -17.682 1.00 81.75 95 ILE A N 1
ATOM 761 C CA . ILE A 1 95 ? 13.912 -4.421 -16.274 1.00 81.75 95 ILE A CA 1
ATOM 762 C C . ILE A 1 95 ? 12.754 -3.826 -15.466 1.00 81.75 95 ILE A C 1
ATOM 764 O O . ILE A 1 95 ? 12.358 -4.404 -14.457 1.00 81.75 95 ILE A O 1
ATOM 768 N N . THR A 1 96 ? 12.146 -2.728 -15.928 1.00 79.19 96 THR A N 1
ATOM 769 C CA . THR A 1 96 ? 10.997 -2.112 -15.248 1.00 79.19 96 THR A CA 1
ATOM 770 C C . THR A 1 96 ? 9.798 -3.058 -15.156 1.00 79.19 96 THR A C 1
ATOM 772 O O . THR A 1 96 ? 9.211 -3.175 -14.081 1.00 79.19 96 THR A O 1
ATOM 775 N N . LEU A 1 97 ? 9.445 -3.773 -16.229 1.00 77.50 97 LEU A N 1
ATOM 776 C CA . LEU A 1 97 ? 8.337 -4.737 -16.209 1.00 77.50 97 LEU A CA 1
ATOM 777 C C . LEU A 1 97 ? 8.620 -5.926 -15.289 1.00 77.50 97 LEU A C 1
ATOM 779 O O . LEU A 1 97 ? 7.742 -6.326 -14.527 1.00 77.50 97 LEU A O 1
ATOM 783 N N . SER A 1 98 ? 9.844 -6.459 -15.319 1.00 79.94 98 SER A N 1
ATOM 784 C CA . SER A 1 98 ? 10.270 -7.543 -14.429 1.00 79.94 98 SER A CA 1
ATOM 785 C C . SER A 1 98 ? 10.233 -7.111 -12.964 1.00 79.94 98 SER A C 1
ATOM 787 O O . SER A 1 98 ? 9.818 -7.890 -12.103 1.00 79.94 98 SER A O 1
ATOM 789 N N . ILE A 1 99 ? 10.633 -5.867 -12.675 1.00 82.12 99 ILE A N 1
ATOM 790 C CA . ILE A 1 99 ? 10.499 -5.275 -11.344 1.00 82.12 99 ILE A CA 1
ATOM 791 C C . ILE A 1 99 ? 9.016 -5.216 -10.974 1.00 82.12 99 ILE A C 1
ATOM 793 O O . ILE A 1 99 ? 8.644 -5.805 -9.970 1.00 82.12 99 ILE A O 1
ATOM 797 N N . ILE A 1 100 ? 8.151 -4.598 -11.784 1.00 79.00 100 ILE A N 1
ATOM 798 C CA . ILE A 1 100 ? 6.714 -4.449 -11.473 1.00 79.00 100 ILE A CA 1
ATOM 799 C C . ILE A 1 100 ? 6.021 -5.805 -11.249 1.00 79.00 100 ILE A C 1
ATOM 801 O O . ILE A 1 100 ? 5.258 -5.950 -10.289 1.00 79.00 100 ILE A O 1
ATOM 805 N N . ASP A 1 101 ? 6.294 -6.810 -12.085 1.00 79.88 101 ASP A N 1
ATOM 806 C CA . ASP A 1 101 ? 5.733 -8.161 -11.933 1.00 79.88 101 ASP A CA 1
ATOM 807 C C . ASP A 1 101 ? 6.214 -8.830 -10.636 1.00 79.88 101 ASP A C 1
ATOM 809 O O . ASP A 1 101 ? 5.408 -9.332 -9.845 1.00 79.88 101 ASP A O 1
ATOM 813 N N . SER A 1 102 ? 7.521 -8.760 -10.363 1.00 83.00 102 SER A N 1
ATOM 814 C CA . SER A 1 102 ? 8.112 -9.297 -9.131 1.00 83.00 102 SER A CA 1
ATOM 815 C C . SER A 1 102 ? 7.562 -8.596 -7.892 1.00 83.00 102 SER A C 1
ATOM 817 O O . SER A 1 102 ? 7.219 -9.252 -6.910 1.00 83.00 102 SER A O 1
ATOM 819 N N . LEU A 1 103 ? 7.431 -7.269 -7.944 1.00 83.25 103 LEU A N 1
ATOM 820 C CA . LEU A 1 103 ? 6.839 -6.457 -6.889 1.00 83.25 103 LEU A CA 1
ATOM 821 C C . LEU A 1 103 ? 5.393 -6.880 -6.628 1.00 83.25 103 LEU A C 1
ATOM 823 O O . LEU A 1 103 ? 5.049 -7.141 -5.484 1.00 83.25 103 LEU A O 1
ATOM 827 N N . THR A 1 104 ? 4.571 -7.035 -7.667 1.00 80.50 104 THR A N 1
ATOM 828 C CA . THR A 1 104 ? 3.155 -7.419 -7.521 1.00 80.50 104 THR A CA 1
ATOM 829 C C . THR A 1 104 ? 3.002 -8.820 -6.918 1.00 80.50 104 THR A C 1
ATOM 831 O O . THR A 1 104 ? 2.220 -9.020 -5.985 1.00 80.50 104 THR A O 1
ATOM 834 N N . LYS A 1 105 ? 3.784 -9.799 -7.393 1.00 81.50 105 LYS A N 1
ATOM 835 C CA . LYS A 1 105 ? 3.769 -11.171 -6.854 1.00 81.50 105 LYS A CA 1
ATOM 836 C C . LYS A 1 105 ? 4.248 -11.224 -5.405 1.00 81.50 105 LYS A C 1
ATOM 838 O O . LY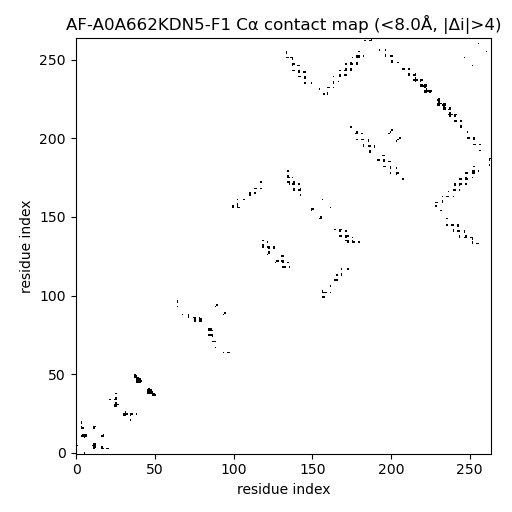S A 1 105 ? 3.611 -11.864 -4.563 1.00 81.50 105 LYS A O 1
ATOM 843 N N . ASN A 1 106 ? 5.355 -10.545 -5.107 1.00 86.06 106 ASN A N 1
ATOM 844 C CA . ASN A 1 106 ? 5.915 -10.508 -3.759 1.00 86.06 106 ASN A CA 1
ATOM 845 C C . ASN A 1 106 ? 5.014 -9.739 -2.797 1.00 86.06 106 ASN A C 1
ATOM 847 O O . ASN A 1 106 ? 4.895 -10.151 -1.651 1.00 86.06 106 ASN A O 1
ATOM 851 N N . GLN A 1 107 ? 4.323 -8.703 -3.271 1.00 86.56 107 GLN A N 1
ATOM 852 C CA . GLN A 1 107 ? 3.384 -7.901 -2.495 1.00 86.56 107 GLN A CA 1
ATOM 853 C C . GLN A 1 107 ? 2.221 -8.727 -1.940 1.00 86.56 107 GLN A C 1
ATOM 855 O O . GLN A 1 107 ? 1.883 -8.614 -0.762 1.00 86.56 107 GLN A O 1
ATOM 860 N N . ILE A 1 108 ? 1.606 -9.573 -2.771 1.00 86.69 108 ILE A N 1
ATOM 861 C CA . ILE A 1 108 ? 0.502 -10.435 -2.325 1.00 86.69 108 ILE A CA 1
ATOM 862 C C . ILE A 1 108 ? 1.006 -11.420 -1.264 1.00 86.69 108 ILE A C 1
ATOM 864 O O . ILE A 1 108 ? 0.381 -11.576 -0.215 1.00 86.69 108 ILE A O 1
ATOM 868 N N . ARG A 1 109 ? 2.163 -12.050 -1.510 1.00 88.75 109 ARG A N 1
ATOM 869 C CA . ARG A 1 109 ? 2.767 -13.014 -0.578 1.00 88.75 109 ARG A CA 1
ATOM 870 C C . ARG A 1 109 ? 3.168 -12.366 0.745 1.00 88.75 109 ARG A C 1
ATOM 872 O O . ARG A 1 109 ? 2.843 -12.912 1.795 1.00 88.75 109 ARG A O 1
ATOM 879 N N . SER A 1 110 ? 3.841 -11.218 0.702 1.00 89.00 110 SER A N 1
ATOM 880 C CA . SER A 1 110 ? 4.288 -10.498 1.896 1.00 89.00 110 SER A CA 1
ATOM 881 C C . SER A 1 110 ? 3.105 -9.975 2.702 1.00 89.00 110 SER A C 1
ATOM 883 O O . SER A 1 110 ? 3.079 -10.165 3.911 1.00 89.00 110 SER A O 1
ATOM 885 N N . THR A 1 111 ? 2.084 -9.412 2.046 1.00 89.94 111 THR A N 1
ATOM 886 C CA . THR A 1 111 ? 0.857 -8.955 2.716 1.00 89.94 111 THR A CA 1
ATOM 887 C C . THR A 1 111 ? 0.165 -10.106 3.424 1.00 89.94 111 THR A C 1
ATOM 889 O O . THR A 1 111 ? -0.169 -9.984 4.599 1.00 89.94 111 THR A O 1
ATOM 892 N N . LEU A 1 112 ? -0.035 -11.233 2.731 1.00 92.00 112 LEU A N 1
ATOM 893 C CA . LEU A 1 112 ? -0.702 -12.394 3.309 1.00 92.00 112 LEU A CA 1
ATOM 894 C C . LEU A 1 112 ? 0.092 -12.953 4.493 1.00 92.00 112 LEU A C 1
ATOM 896 O O . LEU A 1 112 ? -0.486 -13.238 5.539 1.00 92.00 112 LEU A O 1
ATOM 900 N N . PHE A 1 113 ? 1.415 -13.054 4.353 1.00 93.31 113 PHE A N 1
ATOM 901 C CA . PHE A 1 113 ? 2.294 -13.494 5.430 1.00 93.31 113 PHE A CA 1
ATOM 902 C C . PHE A 1 113 ? 2.227 -12.554 6.642 1.00 93.31 113 PHE A C 1
ATOM 904 O O . PHE A 1 113 ? 1.987 -13.020 7.754 1.00 93.31 113 PHE A O 1
ATOM 911 N N . SER A 1 114 ? 2.352 -11.239 6.434 1.00 92.25 114 SER A N 1
ATOM 912 C CA . SER A 1 114 ? 2.241 -10.230 7.495 1.00 92.25 114 SER A CA 1
ATOM 913 C C . SER A 1 114 ? 0.875 -10.257 8.174 1.00 92.25 114 SER A C 1
ATOM 915 O O . SER A 1 114 ? 0.795 -10.149 9.393 1.00 92.25 114 SER A O 1
ATOM 917 N N . PHE A 1 115 ? -0.200 -10.448 7.408 1.00 93.62 115 PHE A N 1
ATOM 918 C CA . PHE A 1 115 ? -1.563 -10.517 7.928 1.00 93.62 115 PHE A CA 1
ATOM 919 C C . PHE A 1 115 ? -1.790 -11.781 8.772 1.00 93.62 115 PHE A C 1
ATOM 921 O O . PHE A 1 115 ? -2.347 -11.702 9.867 1.00 93.62 115 PHE A O 1
ATOM 928 N N . ILE A 1 116 ? -1.314 -12.943 8.313 1.00 95.62 116 ILE A N 1
ATOM 929 C CA . ILE A 1 116 ? -1.370 -14.195 9.085 1.00 95.62 116 ILE A CA 1
ATOM 930 C C . ILE A 1 116 ? -0.536 -14.064 10.361 1.00 95.62 116 ILE A C 1
ATOM 932 O O . ILE A 1 116 ? -1.012 -14.407 11.441 1.00 95.62 116 ILE A O 1
ATOM 936 N N . LEU A 1 117 ? 0.687 -13.540 10.256 1.00 95.62 117 LEU A N 1
ATOM 937 C CA . LEU A 1 117 ? 1.579 -13.374 11.399 1.00 95.62 117 LEU A CA 1
ATOM 938 C C . LEU A 1 117 ? 0.981 -12.425 12.445 1.00 95.62 117 LEU A C 1
ATOM 940 O O . LEU A 1 117 ? 0.952 -12.757 13.628 1.00 95.62 117 LEU A O 1
ATOM 944 N N . ALA A 1 118 ? 0.433 -11.293 12.005 1.00 94.88 118 ALA A N 1
ATOM 945 C CA . ALA A 1 118 ? -0.321 -10.372 12.844 1.00 94.88 118 ALA A CA 1
ATOM 946 C C . ALA A 1 118 ? -1.472 -11.065 13.583 1.00 94.88 118 ALA A C 1
ATOM 948 O O . ALA A 1 118 ? -1.595 -10.946 14.803 1.00 94.88 118 ALA A O 1
ATOM 949 N N . PHE A 1 119 ? -2.295 -11.827 12.858 1.00 96.31 119 PHE A N 1
ATOM 950 C CA . PHE A 1 119 ? -3.403 -12.565 13.453 1.00 96.31 119 PHE A CA 1
ATOM 951 C C . PHE A 1 119 ? -2.923 -13.586 14.494 1.00 96.31 119 PHE A C 1
ATOM 953 O O . PHE A 1 119 ? -3.509 -13.676 15.572 1.00 96.31 119 PHE A O 1
ATOM 960 N N . LEU A 1 120 ? -1.843 -14.322 14.210 1.00 96.75 120 LEU A N 1
ATOM 961 C CA . LEU A 1 120 ? -1.253 -15.280 15.150 1.00 96.75 120 LEU A CA 1
ATOM 962 C C . LEU A 1 120 ? -0.726 -14.593 16.413 1.00 96.75 120 LEU A C 1
ATOM 964 O O . LEU A 1 120 ? -0.973 -15.077 17.516 1.00 96.75 120 LEU A O 1
ATOM 968 N N . ILE A 1 121 ? -0.060 -13.445 16.276 1.00 95.12 121 ILE A N 1
ATOM 969 C CA . ILE A 1 121 ? 0.405 -12.655 17.423 1.00 95.12 121 ILE A CA 1
ATOM 970 C C . ILE A 1 121 ? -0.790 -12.206 18.269 1.00 95.12 121 ILE A C 1
ATOM 972 O O . ILE A 1 121 ? -0.800 -12.422 19.480 1.00 95.12 121 ILE A O 1
ATOM 976 N N . LEU A 1 122 ? -1.835 -11.657 17.647 1.00 94.19 122 LEU A N 1
ATOM 977 C CA . LEU A 1 122 ? -3.055 -11.255 18.352 1.00 94.19 122 LEU A CA 1
ATOM 978 C C . LEU A 1 122 ? -3.763 -12.438 19.019 1.00 94.19 122 LEU A C 1
ATOM 980 O O . LEU A 1 122 ? -4.293 -12.305 20.124 1.00 94.19 122 LEU A O 1
ATOM 984 N N . LEU A 1 123 ? -3.747 -13.611 18.385 1.00 95.56 123 LEU A N 1
ATOM 985 C CA . LEU A 1 123 ? -4.279 -14.844 18.957 1.00 95.56 123 LEU A CA 1
ATOM 986 C C . LEU A 1 123 ? -3.501 -15.262 20.209 1.00 95.56 123 LEU A C 1
ATOM 988 O O . LEU A 1 123 ? -4.126 -15.653 21.195 1.00 95.56 123 LEU A O 1
ATOM 992 N N . ILE A 1 124 ? -2.171 -15.136 20.200 1.00 94.69 124 ILE A N 1
ATOM 993 C CA . ILE A 1 124 ? -1.311 -15.417 21.360 1.00 94.69 124 ILE A CA 1
ATOM 994 C C . ILE A 1 124 ? -1.563 -14.402 22.483 1.00 94.69 124 ILE A C 1
ATOM 996 O O . ILE A 1 124 ? -1.729 -14.801 23.638 1.00 94.69 124 ILE A O 1
ATOM 1000 N N . VAL A 1 125 ? -1.636 -13.109 22.149 1.00 90.38 125 VAL A N 1
ATOM 1001 C CA . VAL A 1 125 ? -1.853 -12.015 23.112 1.00 90.38 125 VAL A CA 1
ATOM 1002 C C . VAL A 1 125 ? -3.213 -12.149 23.794 1.00 90.38 125 VAL A C 1
ATOM 1004 O O . VAL A 1 125 ? -3.302 -12.122 25.021 1.00 90.38 125 VAL A O 1
ATOM 1007 N N . TYR A 1 126 ? -4.282 -12.338 23.018 1.00 89.69 126 TYR A N 1
ATOM 1008 C CA . TYR A 1 126 ? -5.637 -12.387 23.566 1.00 89.69 126 TYR A CA 1
ATOM 1009 C C . TYR A 1 126 ? -6.071 -13.771 24.040 1.00 89.69 126 TYR A C 1
ATOM 1011 O O . TYR A 1 126 ? -7.055 -13.873 24.777 1.00 89.69 126 TYR A O 1
ATOM 1019 N N . ARG A 1 127 ? -5.391 -14.838 23.597 1.00 91.19 127 ARG A N 1
ATOM 1020 C CA . ARG A 1 127 ? -5.744 -16.249 23.856 1.00 91.19 127 ARG A CA 1
ATOM 1021 C C . ARG A 1 127 ? -7.202 -16.592 23.523 1.00 91.19 127 ARG A C 1
ATOM 1023 O O . ARG A 1 127 ? -7.774 -17.534 24.066 1.00 91.19 127 ARG A O 1
ATOM 1030 N N . ARG A 1 128 ? -7.837 -15.799 22.657 1.00 89.88 128 ARG A N 1
ATOM 1031 C CA . ARG A 1 128 ? -9.248 -15.919 22.272 1.00 89.88 128 ARG A CA 1
ATOM 1032 C C . ARG A 1 128 ? -9.384 -15.586 20.790 1.00 89.88 128 ARG A C 1
ATOM 1034 O O . ARG A 1 128 ? -9.218 -14.434 20.396 1.00 89.88 128 ARG A O 1
ATOM 1041 N N . PHE A 1 129 ? -9.754 -16.588 19.991 1.00 91.50 129 PHE A N 1
ATOM 1042 C CA . PHE A 1 129 ? -9.886 -16.473 18.534 1.00 91.50 129 PHE A CA 1
ATOM 1043 C C . PHE A 1 129 ? -10.800 -15.321 18.103 1.00 91.50 129 PHE A C 1
ATOM 1045 O O . PHE A 1 129 ? -10.430 -14.517 17.255 1.00 91.50 129 PHE A O 1
ATOM 1052 N N . LEU A 1 130 ? -11.963 -15.182 18.747 1.00 90.88 130 LEU A N 1
ATOM 1053 C CA . LEU A 1 130 ? -12.922 -14.122 18.426 1.00 90.88 130 LEU A CA 1
ATOM 1054 C C . LEU A 1 130 ? -12.370 -12.712 18.678 1.00 90.88 130 LEU A C 1
ATOM 1056 O O . LEU A 1 130 ? -12.696 -11.800 17.924 1.00 90.88 130 LEU A O 1
ATOM 1060 N N . LEU A 1 131 ? -11.530 -12.516 19.702 1.00 89.38 131 LEU A N 1
ATOM 1061 C CA . LEU A 1 131 ? -10.915 -11.210 19.971 1.00 89.38 131 LEU A CA 1
ATOM 1062 C C . LEU A 1 131 ? -9.849 -10.869 18.933 1.00 89.38 131 LEU A C 1
ATOM 1064 O O . LEU A 1 131 ? -9.855 -9.758 18.409 1.00 89.38 131 LEU A O 1
ATOM 1068 N N . ALA A 1 132 ? -8.984 -11.832 18.606 1.00 93.69 132 ALA A N 1
ATOM 1069 C CA . ALA A 1 132 ? -7.992 -11.661 17.550 1.00 93.69 132 ALA A CA 1
ATOM 1070 C C . ALA A 1 132 ? -8.668 -11.338 16.210 1.00 93.69 132 ALA A C 1
ATOM 1072 O O . ALA A 1 132 ? -8.276 -10.395 15.530 1.00 93.69 132 ALA A O 1
ATOM 1073 N N . LEU A 1 133 ? -9.753 -12.047 15.877 1.00 93.50 133 LEU A N 1
ATOM 1074 C CA . LEU A 1 133 ? -10.529 -11.772 14.671 1.00 93.50 133 LEU A CA 1
ATOM 1075 C C . LEU A 1 133 ? -11.156 -10.373 14.710 1.00 93.50 133 LEU A C 1
ATOM 1077 O O . LEU A 1 133 ? -11.088 -9.649 13.724 1.00 93.50 133 LEU A O 1
ATOM 1081 N N . THR A 1 134 ? -11.711 -9.968 15.856 1.00 92.75 134 THR A N 1
ATOM 1082 C CA . THR A 1 134 ? -12.316 -8.638 16.037 1.00 92.75 134 THR A CA 1
ATOM 1083 C C . THR A 1 134 ? -11.298 -7.515 15.828 1.00 92.75 134 THR A C 1
ATOM 1085 O O . THR A 1 134 ? -11.615 -6.529 15.169 1.00 92.75 134 THR A O 1
ATOM 1088 N N . ALA A 1 135 ? -10.070 -7.680 16.326 1.00 93.75 135 ALA A N 1
ATOM 1089 C CA . ALA A 1 135 ? -8.977 -6.732 16.120 1.00 93.75 135 ALA A CA 1
ATOM 1090 C C . ALA A 1 135 ? -8.547 -6.620 14.644 1.00 93.75 135 ALA A C 1
ATOM 1092 O O . ALA A 1 135 ? -8.159 -5.544 14.200 1.00 93.75 135 ALA A O 1
ATOM 1093 N N . MET A 1 136 ? -8.672 -7.700 13.865 1.00 95.62 136 MET A N 1
ATOM 1094 C CA . MET A 1 136 ? -8.332 -7.706 12.435 1.00 95.62 136 MET A CA 1
ATOM 1095 C C . MET A 1 136 ? -9.392 -7.056 11.538 1.00 95.62 136 MET A C 1
ATOM 1097 O O . MET A 1 136 ? -9.083 -6.680 10.406 1.00 95.62 136 MET A O 1
ATOM 1101 N N . ILE A 1 137 ? -10.635 -6.903 12.005 1.00 94.69 137 ILE A N 1
ATOM 1102 C CA . ILE A 1 137 ? -11.717 -6.284 11.222 1.00 94.69 137 ILE A CA 1
ATOM 1103 C C . ILE A 1 137 ? -11.347 -4.867 10.752 1.00 94.69 137 ILE A C 1
ATOM 1105 O O . ILE A 1 137 ? -11.358 -4.646 9.538 1.00 94.69 137 ILE A O 1
ATOM 1109 N N . PRO A 1 138 ? -11.001 -3.908 11.638 1.00 94.19 138 PRO A N 1
ATOM 1110 C CA . PRO A 1 138 ? -10.659 -2.560 11.198 1.00 94.19 138 PRO A CA 1
ATOM 1111 C C . PRO A 1 138 ? -9.441 -2.555 10.270 1.00 94.19 138 PRO A C 1
ATOM 1113 O O . PRO A 1 138 ? -9.486 -1.898 9.237 1.00 94.19 138 PRO A O 1
ATOM 1116 N N . VAL A 1 139 ? -8.418 -3.368 10.564 1.00 95.31 139 VAL A N 1
ATOM 1117 C CA . VAL A 1 139 ? -7.214 -3.528 9.728 1.00 95.31 139 VAL A CA 1
ATOM 1118 C C . VAL A 1 139 ? -7.579 -3.926 8.298 1.00 95.31 139 VAL A C 1
ATOM 1120 O O . VAL A 1 139 ? -7.104 -3.328 7.335 1.00 95.31 139 VAL A O 1
ATOM 1123 N N . THR A 1 140 ? -8.458 -4.920 8.154 1.00 95.81 140 THR A N 1
ATOM 1124 C CA . THR A 1 140 ? -8.891 -5.435 6.849 1.00 95.81 140 THR A CA 1
ATOM 1125 C C . THR A 1 140 ? -9.642 -4.371 6.059 1.00 95.81 140 THR A C 1
ATOM 1127 O O . THR A 1 140 ? -9.384 -4.185 4.872 1.00 95.81 140 THR A O 1
ATOM 1130 N N . ILE A 1 141 ? -10.552 -3.645 6.711 1.00 96.56 141 ILE A N 1
ATOM 1131 C CA . ILE A 1 141 ? -11.336 -2.594 6.053 1.00 96.56 141 ILE A CA 1
ATOM 1132 C C . ILE A 1 141 ? -10.420 -1.443 5.627 1.00 96.56 141 ILE A C 1
ATOM 1134 O O . ILE A 1 141 ? -10.517 -0.991 4.489 1.00 96.56 141 ILE A O 1
ATOM 1138 N N . SER A 1 142 ? -9.489 -1.015 6.486 1.00 95.62 142 SER A N 1
ATOM 1139 C CA . SER A 1 142 ? -8.507 0.024 6.148 1.00 95.62 142 SER A CA 1
ATOM 1140 C C . SER A 1 142 ? -7.626 -0.390 4.971 1.00 95.62 142 SER A C 1
ATOM 1142 O O . SER A 1 142 ? -7.373 0.421 4.084 1.00 95.62 142 SER A O 1
ATOM 1144 N N . MET A 1 143 ? -7.220 -1.660 4.926 1.00 93.75 143 MET A N 1
ATOM 1145 C CA . MET A 1 143 ? -6.444 -2.234 3.829 1.00 93.75 143 MET A CA 1
ATOM 1146 C C . MET A 1 143 ? -7.225 -2.238 2.504 1.00 93.75 143 MET A C 1
ATOM 1148 O O . MET A 1 143 ? -6.699 -1.838 1.466 1.00 93.75 143 MET A O 1
ATOM 1152 N N . VAL A 1 144 ? -8.499 -2.638 2.528 1.00 95.06 144 VAL A N 1
ATOM 1153 C CA . VAL A 1 144 ? -9.369 -2.588 1.341 1.00 9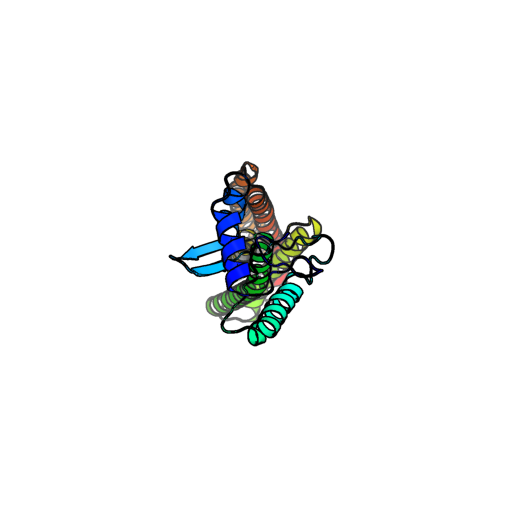5.06 144 VAL A CA 1
ATOM 1154 C C . VAL A 1 144 ? -9.584 -1.147 0.884 1.00 95.06 144 VAL A C 1
ATOM 1156 O O . VAL A 1 144 ? -9.498 -0.869 -0.310 1.00 95.06 144 VAL A O 1
ATOM 1159 N N . TRP A 1 145 ? -9.820 -0.220 1.816 1.00 95.81 145 TRP A N 1
ATOM 1160 C CA . TRP A 1 145 ? -9.996 1.194 1.495 1.00 95.81 145 TRP A CA 1
ATOM 1161 C C . TRP A 1 145 ? -8.748 1.800 0.872 1.00 95.81 145 TRP A C 1
ATOM 1163 O O . TRP A 1 145 ? -8.869 2.464 -0.150 1.00 95.81 145 TRP A O 1
ATOM 1173 N N . ILE A 1 146 ? -7.553 1.552 1.416 1.00 94.00 146 ILE A N 1
ATOM 1174 C CA . ILE A 1 146 ? -6.345 2.158 0.853 1.00 94.00 146 ILE A CA 1
ATOM 1175 C C . ILE A 1 146 ? -6.000 1.590 -0.525 1.00 94.00 146 ILE A C 1
ATOM 1177 O O . ILE A 1 146 ? -5.709 2.361 -1.439 1.00 94.00 146 ILE A O 1
ATOM 1181 N N . LEU A 1 147 ? -6.104 0.270 -0.714 1.00 91.31 147 LEU A N 1
ATOM 1182 C CA . LEU A 1 147 ? -5.886 -0.350 -2.023 1.00 91.31 147 LEU A CA 1
ATOM 1183 C C . LEU A 1 147 ? -6.941 0.106 -3.042 1.00 91.31 147 LEU A C 1
ATOM 1185 O O . LEU A 1 147 ? -6.605 0.379 -4.195 1.00 91.31 147 LEU A O 1
ATOM 1189 N N . GLY A 1 148 ? -8.197 0.246 -2.609 1.00 93.19 148 GLY A N 1
ATOM 1190 C CA . GLY A 1 148 ? -9.279 0.804 -3.417 1.00 93.19 148 GLY A CA 1
ATOM 1191 C C . GLY A 1 148 ? -9.011 2.254 -3.816 1.00 93.19 148 GLY A C 1
ATOM 1192 O O . GLY A 1 148 ? -9.091 2.588 -4.994 1.00 93.19 148 GLY A O 1
ATOM 1193 N N . THR A 1 149 ? -8.606 3.103 -2.871 1.00 93.75 149 THR A N 1
ATOM 1194 C CA . THR A 1 149 ? -8.235 4.500 -3.137 1.00 93.75 149 THR A CA 1
ATOM 1195 C C . THR A 1 149 ? -7.059 4.588 -4.104 1.00 93.75 149 THR A C 1
ATOM 1197 O O . THR A 1 149 ? -7.111 5.367 -5.052 1.00 93.75 149 THR A O 1
ATOM 1200 N N . MET A 1 150 ? -6.024 3.759 -3.937 1.00 91.25 150 MET A N 1
ATOM 1201 C CA . MET A 1 150 ? -4.897 3.714 -4.876 1.00 91.25 150 MET A CA 1
ATOM 1202 C C . MET A 1 150 ? -5.344 3.345 -6.293 1.00 91.25 150 MET A C 1
ATOM 1204 O O . MET A 1 150 ? -4.902 3.975 -7.253 1.00 91.25 150 MET A O 1
ATOM 1208 N N . HIS A 1 151 ? -6.245 2.367 -6.422 1.00 89.94 151 HIS A N 1
ATOM 1209 C CA . HIS A 1 151 ? -6.812 1.984 -7.711 1.00 89.94 151 HIS A CA 1
ATOM 1210 C C . HIS A 1 151 ? -7.630 3.122 -8.343 1.00 89.94 151 HIS A C 1
ATOM 1212 O O . HIS A 1 151 ? -7.436 3.427 -9.517 1.00 89.94 151 HIS A O 1
ATOM 1218 N N . LEU A 1 152 ? -8.486 3.792 -7.561 1.00 92.56 152 LEU A N 1
ATOM 1219 C CA . LEU A 1 152 ? -9.340 4.891 -8.031 1.00 92.56 152 LEU A CA 1
ATOM 1220 C C . LEU A 1 152 ? -8.544 6.128 -8.465 1.00 92.56 152 LEU A C 1
ATOM 1222 O O . LEU A 1 152 ? -8.895 6.770 -9.450 1.00 92.56 152 LEU A O 1
ATOM 1226 N N . VAL A 1 153 ? -7.468 6.457 -7.748 1.00 90.06 153 VAL A N 1
ATOM 1227 C CA . VAL A 1 153 ? -6.591 7.597 -8.068 1.00 90.06 153 VAL A CA 1
ATOM 1228 C C . VAL A 1 153 ? -5.599 7.246 -9.196 1.00 90.06 153 VAL A C 1
ATOM 1230 O O . VAL A 1 153 ? -4.915 8.119 -9.725 1.00 90.06 153 VAL A O 1
ATOM 1233 N N . GLY A 1 154 ? -5.527 5.976 -9.610 1.00 85.50 154 GLY A N 1
ATOM 1234 C CA . GLY A 1 154 ? -4.632 5.517 -10.675 1.00 85.50 154 GLY A CA 1
ATOM 1235 C C . GLY A 1 154 ? -3.165 5.425 -10.245 1.00 85.50 154 GLY A C 1
ATOM 1236 O O . GLY A 1 154 ? -2.261 5.480 -11.082 1.00 85.50 154 GLY A O 1
ATOM 1237 N N . PHE A 1 155 ? -2.899 5.296 -8.943 1.00 85.94 155 PHE A N 1
ATOM 1238 C CA . PHE A 1 155 ? -1.539 5.132 -8.442 1.00 85.94 155 PHE A CA 1
ATOM 1239 C C . PHE A 1 155 ? -1.047 3.707 -8.687 1.00 85.94 155 PHE A C 1
ATOM 1241 O O . PHE A 1 155 ? -1.690 2.720 -8.333 1.00 85.94 155 PHE A O 1
ATOM 1248 N N . SER A 1 156 ? 0.123 3.613 -9.317 1.00 75.00 156 SER A N 1
ATOM 1249 C CA . SER A 1 156 ? 0.763 2.338 -9.639 1.00 75.00 156 SER A CA 1
ATOM 1250 C C . SER A 1 156 ? 1.455 1.759 -8.409 1.00 75.00 156 SER A C 1
ATOM 1252 O O . SER A 1 156 ? 2.043 2.503 -7.620 1.00 75.00 156 SER A O 1
ATOM 1254 N N . LEU A 1 157 ? 1.467 0.429 -8.286 1.00 76.81 157 LEU A N 1
ATOM 1255 C CA . LEU A 1 157 ? 2.333 -0.233 -7.315 1.00 76.81 157 LEU A CA 1
ATOM 1256 C C . LEU A 1 157 ? 3.801 0.017 -7.676 1.00 76.81 157 LEU A C 1
ATOM 1258 O O . LEU A 1 157 ? 4.250 -0.230 -8.793 1.00 76.81 157 LEU A O 1
ATOM 1262 N N . ASN A 1 158 ? 4.548 0.500 -6.697 1.00 81.31 158 ASN A N 1
ATOM 1263 C CA . ASN A 1 158 ? 5.985 0.704 -6.737 1.00 81.31 158 ASN A CA 1
ATOM 1264 C C . ASN A 1 158 ? 6.629 0.220 -5.427 1.00 81.31 158 ASN A C 1
ATOM 1266 O O . ASN A 1 158 ? 5.942 -0.166 -4.476 1.00 81.31 158 ASN A O 1
ATOM 1270 N N . VAL A 1 159 ? 7.960 0.280 -5.373 1.00 81.69 159 VAL A N 1
ATOM 1271 C CA . VAL A 1 159 ? 8.763 -0.188 -4.232 1.00 81.69 159 VAL A CA 1
ATOM 1272 C C . VAL A 1 159 ? 8.332 0.453 -2.904 1.00 81.69 159 VAL A C 1
ATOM 1274 O O . VAL A 1 159 ? 8.312 -0.228 -1.885 1.00 81.69 159 VAL A O 1
ATOM 1277 N N . LEU A 1 160 ? 7.935 1.729 -2.902 1.00 85.75 160 LEU A N 1
ATOM 1278 C CA . LEU A 1 160 ? 7.504 2.433 -1.690 1.00 85.75 160 LEU A CA 1
ATOM 1279 C C . LEU A 1 160 ? 6.081 2.044 -1.273 1.00 85.75 160 LEU A C 1
ATOM 1281 O O . LEU A 1 160 ? 5.813 1.830 -0.094 1.00 85.75 160 LEU A O 1
ATOM 1285 N N . THR A 1 161 ? 5.163 1.909 -2.232 1.00 80.88 161 THR A N 1
ATOM 1286 C CA . THR A 1 161 ? 3.758 1.581 -1.933 1.00 80.88 161 THR A CA 1
ATOM 1287 C C . THR A 1 161 ? 3.569 0.181 -1.348 1.00 80.88 161 THR A C 1
ATOM 1289 O O . THR A 1 161 ? 2.610 -0.057 -0.623 1.00 80.88 161 THR A O 1
ATOM 1292 N N . ILE A 1 162 ? 4.506 -0.734 -1.597 1.00 83.19 162 ILE A N 1
ATOM 1293 C CA . ILE A 1 162 ? 4.521 -2.067 -0.980 1.00 83.19 162 ILE A CA 1
ATOM 1294 C C . ILE A 1 162 ? 4.604 -1.956 0.541 1.00 83.19 162 ILE A C 1
ATOM 1296 O O . ILE A 1 162 ? 3.828 -2.584 1.264 1.00 83.19 162 ILE A O 1
ATOM 1300 N N . SER A 1 163 ? 5.469 -1.072 1.035 1.00 87.50 163 SER A N 1
ATOM 1301 C CA . SER A 1 163 ? 5.635 -0.827 2.468 1.00 87.50 163 SER A CA 1
ATOM 1302 C C . SER A 1 163 ? 4.357 -0.306 3.131 1.00 87.50 163 SER A C 1
ATOM 1304 O O . SER A 1 163 ? 4.125 -0.596 4.303 1.00 87.50 163 SER A O 1
ATOM 1306 N N . ILE A 1 164 ? 3.487 0.392 2.389 1.00 89.94 164 ILE A N 1
ATOM 1307 C CA . ILE A 1 164 ? 2.223 0.944 2.910 1.00 89.94 164 ILE A CA 1
ATOM 1308 C C . ILE A 1 164 ? 1.326 -0.162 3.449 1.00 89.94 164 ILE A C 1
ATOM 1310 O O . ILE A 1 164 ? 0.700 0.002 4.489 1.00 89.94 164 ILE A O 1
ATOM 1314 N N . THR A 1 165 ? 1.291 -1.315 2.793 1.00 87.88 165 THR A N 1
ATOM 1315 C CA . THR A 1 165 ? 0.463 -2.439 3.244 1.00 87.88 165 THR A CA 1
ATOM 1316 C C . THR A 1 165 ? 0.930 -3.006 4.582 1.00 87.88 165 THR A C 1
ATOM 1318 O O . THR A 1 165 ? 0.117 -3.250 5.471 1.00 87.88 165 THR A O 1
ATOM 1321 N N . SER A 1 166 ? 2.247 -3.115 4.778 1.00 89.56 166 SER A N 1
ATOM 1322 C CA . SER A 1 166 ? 2.834 -3.512 6.057 1.00 89.56 166 SER A CA 1
ATOM 1323 C C . SER A 1 166 ? 2.581 -2.460 7.141 1.00 89.56 166 SER A C 1
ATOM 1325 O O . SER A 1 166 ? 2.262 -2.819 8.273 1.00 89.56 166 SER A O 1
ATOM 1327 N N . LEU A 1 167 ? 2.680 -1.170 6.797 1.00 92.56 167 LEU A N 1
ATOM 1328 C CA . LEU A 1 167 ? 2.358 -0.064 7.707 1.00 92.56 167 LEU A CA 1
ATOM 1329 C C . LEU A 1 167 ? 0.877 -0.066 8.098 1.00 92.56 167 LEU A C 1
ATOM 1331 O O . LEU A 1 167 ? 0.557 0.111 9.269 1.00 92.56 167 LEU A O 1
ATOM 1335 N N . THR A 1 168 ? -0.014 -0.329 7.140 1.00 93.81 168 THR A N 1
ATOM 1336 C CA . THR A 1 168 ? -1.466 -0.421 7.360 1.00 93.81 168 THR A CA 1
ATOM 1337 C C . THR A 1 168 ? -1.781 -1.502 8.385 1.00 93.81 168 THR A C 1
ATOM 1339 O O . THR A 1 168 ? -2.563 -1.270 9.306 1.00 93.81 168 THR A O 1
ATOM 1342 N N . ILE A 1 169 ? -1.148 -2.672 8.244 1.00 94.19 169 ILE A N 1
ATOM 1343 C CA . ILE A 1 169 ? -1.303 -3.783 9.184 1.00 94.19 169 ILE A CA 1
ATOM 1344 C C . ILE A 1 169 ? -0.813 -3.365 10.574 1.00 94.19 169 ILE A C 1
ATOM 1346 O O . ILE A 1 169 ? -1.577 -3.475 11.526 1.00 94.19 169 ILE A O 1
ATOM 1350 N N . GLY A 1 170 ? 0.407 -2.830 10.690 1.00 93.31 170 GLY A N 1
ATOM 1351 C CA . GLY A 1 170 ? 0.970 -2.405 11.979 1.00 93.31 170 GLY A CA 1
ATOM 1352 C C . GLY A 1 170 ? 0.112 -1.355 12.690 1.00 93.31 170 GLY A C 1
ATOM 1353 O O . GLY A 1 170 ? -0.388 -1.600 13.783 1.00 93.31 170 GLY A O 1
ATOM 1354 N N . MET A 1 171 ? -0.153 -0.228 12.027 1.00 91.94 171 MET A N 1
ATOM 1355 C CA . MET A 1 171 ? -0.922 0.883 12.604 1.00 91.94 171 MET A CA 1
ATOM 1356 C C . MET A 1 171 ? -2.365 0.489 12.932 1.00 91.94 171 MET A C 1
ATOM 1358 O O . MET A 1 171 ? -2.899 0.874 13.972 1.00 91.94 171 MET A O 1
ATOM 1362 N N . GLY A 1 172 ? -3.008 -0.294 12.059 1.00 92.94 172 GLY A N 1
ATOM 1363 C CA . GLY A 1 172 ? -4.361 -0.782 12.307 1.00 92.94 172 GLY A CA 1
ATOM 1364 C C . GLY A 1 172 ? -4.427 -1.689 13.538 1.00 92.94 172 GLY A C 1
ATOM 1365 O O . GLY A 1 172 ? -5.367 -1.587 14.326 1.00 92.94 172 GLY A O 1
ATOM 1366 N N . ILE A 1 173 ? -3.416 -2.542 13.732 1.00 94.94 173 ILE A N 1
ATOM 1367 C CA . ILE A 1 173 ? -3.314 -3.412 14.906 1.00 94.94 173 ILE A CA 1
ATOM 1368 C C . ILE A 1 173 ? -3.051 -2.595 16.166 1.00 94.94 173 ILE A C 1
ATOM 1370 O O . ILE A 1 173 ? -3.732 -2.819 17.164 1.00 94.94 173 ILE A O 1
ATOM 1374 N N . ASP A 1 174 ? -2.133 -1.631 16.124 1.00 93.88 174 ASP A N 1
ATOM 1375 C CA . ASP A 1 174 ? -1.815 -0.783 17.276 1.00 93.88 174 ASP A CA 1
ATOM 1376 C C . ASP A 1 174 ? -3.070 -0.059 17.780 1.00 93.88 174 ASP A C 1
ATOM 1378 O O . ASP A 1 174 ? -3.433 -0.143 18.960 1.00 93.88 174 ASP A O 1
ATOM 1382 N N . TYR A 1 175 ? -3.809 0.583 16.869 1.00 95.12 175 TYR A N 1
ATOM 1383 C CA . TYR A 1 175 ? -5.063 1.251 17.212 1.00 95.12 175 TYR A CA 1
ATOM 1384 C C . TYR A 1 175 ? -6.113 0.267 17.735 1.00 95.12 175 TYR A C 1
ATOM 1386 O O . TYR A 1 175 ? -6.828 0.586 18.697 1.00 95.12 175 TYR A O 1
ATOM 1394 N N . ALA A 1 176 ? -6.209 -0.928 17.141 1.00 94.25 176 ALA A N 1
ATOM 1395 C CA . ALA A 1 176 ? -7.145 -1.952 17.589 1.00 94.25 176 ALA A CA 1
ATOM 1396 C C . ALA A 1 176 ? -6.816 -2.436 19.007 1.00 94.25 176 ALA A C 1
ATOM 1398 O O . ALA A 1 176 ? -7.719 -2.507 19.843 1.00 94.25 176 ALA A O 1
ATOM 1399 N N . ILE A 1 177 ? -5.538 -2.692 19.308 1.00 93.62 177 ILE A N 1
ATOM 1400 C CA . ILE A 1 177 ?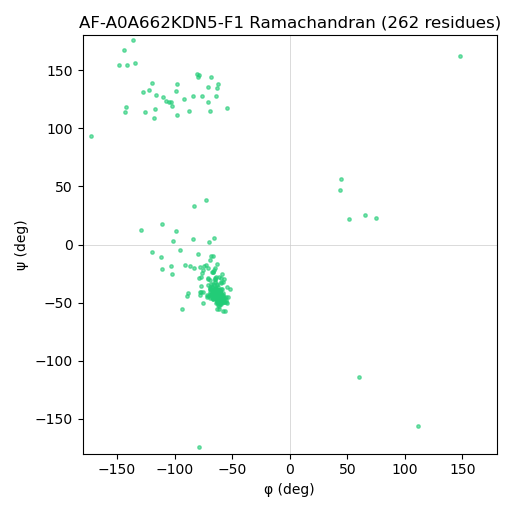 -5.080 -3.126 20.631 1.00 93.62 177 ILE A CA 1
ATOM 1401 C C . ILE A 1 177 ? -5.406 -2.068 21.680 1.00 93.62 177 ILE A C 1
ATOM 1403 O O . ILE A 1 177 ? -6.056 -2.384 22.680 1.00 93.62 177 ILE A O 1
ATOM 1407 N N . HIS A 1 178 ? -5.024 -0.810 21.441 1.00 93.81 178 HIS A N 1
ATOM 1408 C CA . HIS A 1 178 ? -5.297 0.284 22.376 1.00 93.81 178 HIS A CA 1
ATOM 1409 C C . HIS A 1 178 ? -6.796 0.447 22.653 1.00 93.81 178 HIS A C 1
ATOM 1411 O O . HIS A 1 178 ? -7.206 0.638 23.801 1.00 93.81 178 HIS A O 1
ATOM 1417 N N . THR A 1 179 ? -7.621 0.332 21.613 1.00 93.81 179 THR A N 1
ATOM 1418 C CA . THR A 1 179 ? -9.077 0.468 21.726 1.00 93.81 179 THR A CA 1
ATOM 1419 C C . THR A 1 179 ? -9.706 -0.720 22.463 1.00 93.81 179 THR A C 1
ATOM 1421 O O . THR A 1 179 ? -10.530 -0.515 23.358 1.00 93.81 179 THR A O 1
ATOM 1424 N N . ILE A 1 180 ? -9.298 -1.957 22.148 1.00 92.50 180 ILE A N 1
ATOM 1425 C CA . ILE A 1 180 ? -9.787 -3.178 22.812 1.00 92.50 180 ILE A CA 1
ATOM 1426 C C . ILE A 1 180 ? -9.410 -3.178 24.287 1.00 92.50 180 ILE A C 1
ATOM 1428 O O . ILE A 1 180 ? -10.276 -3.395 25.135 1.00 92.50 180 ILE A O 1
ATOM 1432 N N . GLU A 1 181 ? -8.145 -2.920 24.612 1.00 91.44 181 GLU A N 1
ATOM 1433 C CA . GLU A 1 181 ? -7.675 -2.955 25.997 1.00 91.44 181 GLU A CA 1
ATOM 1434 C C . GLU A 1 181 ? -8.330 -1.861 26.837 1.00 91.44 181 GLU A C 1
ATOM 1436 O O . GLU A 1 181 ? -8.757 -2.116 27.967 1.00 91.44 181 GLU A O 1
ATOM 1441 N N . ARG A 1 182 ? -8.540 -0.665 26.268 1.00 91.31 182 ARG A N 1
ATOM 1442 C CA . ARG A 1 182 ? -9.299 0.372 26.970 1.00 91.31 182 ARG A CA 1
ATOM 1443 C C . ARG A 1 182 ? -10.743 -0.050 27.220 1.00 91.31 182 ARG A C 1
ATOM 1445 O O . ARG A 1 182 ? -11.233 0.110 28.340 1.00 91.31 182 ARG A O 1
ATOM 1452 N N . TYR A 1 183 ? -11.412 -0.602 26.212 1.00 90.00 183 TYR A N 1
ATOM 1453 C CA . TYR A 1 183 ? -12.780 -1.086 26.370 1.00 90.00 183 TYR A CA 1
ATOM 1454 C C . TYR A 1 183 ? -12.865 -2.176 27.450 1.00 90.00 183 TYR A C 1
ATOM 1456 O O . TYR A 1 183 ? -13.745 -2.117 28.313 1.00 90.00 183 TYR A O 1
ATOM 1464 N N . ARG A 1 184 ? -11.916 -3.126 27.464 1.00 87.81 184 ARG A N 1
ATOM 1465 C CA . ARG A 1 184 ? -11.820 -4.192 28.479 1.00 87.81 184 ARG A CA 1
ATOM 1466 C C . ARG A 1 184 ? -11.624 -3.629 29.887 1.00 87.81 184 ARG A C 1
ATOM 1468 O O . ARG A 1 184 ? -12.317 -4.063 30.804 1.00 87.81 184 ARG A O 1
ATOM 1475 N N . LEU A 1 185 ? -10.759 -2.628 30.043 1.00 88.56 185 LEU A N 1
ATOM 1476 C CA . LEU A 1 185 ? -10.527 -1.957 31.324 1.00 88.56 185 LEU A CA 1
ATOM 1477 C C . LEU A 1 185 ? -11.773 -1.214 31.834 1.00 88.56 185 LEU A C 1
ATOM 1479 O O . LEU A 1 185 ? -12.037 -1.168 33.036 1.00 88.56 185 LEU A O 1
ATOM 1483 N N . ILE A 1 186 ? -12.553 -0.593 30.944 1.00 88.00 186 ILE A N 1
ATOM 1484 C CA . ILE A 1 186 ? -13.745 0.154 31.366 1.00 88.00 186 ILE A CA 1
ATOM 1485 C C . ILE A 1 186 ? -14.903 -0.797 31.676 1.00 88.00 186 ILE A C 1
ATOM 1487 O O . ILE A 1 186 ? -15.594 -0.586 32.673 1.00 88.00 186 ILE A O 1
ATOM 1491 N N . ILE A 1 187 ? -15.107 -1.849 30.875 1.00 86.50 187 ILE A N 1
ATOM 1492 C CA . ILE A 1 187 ? -16.198 -2.809 31.100 1.00 86.50 187 ILE A CA 1
ATOM 1493 C C . ILE A 1 187 ? -15.957 -3.691 32.334 1.00 86.50 187 ILE A C 1
ATOM 1495 O O . ILE A 1 187 ? -16.918 -4.095 32.988 1.00 86.50 187 ILE A O 1
ATOM 1499 N N . SER A 1 188 ? -14.696 -3.962 32.700 1.00 83.56 188 SER A N 1
ATOM 1500 C CA . SER A 1 188 ? -14.380 -4.655 33.958 1.00 83.56 188 SER A CA 1
ATOM 1501 C C . SER A 1 188 ? -14.743 -3.808 35.181 1.00 83.56 188 SER A C 1
ATOM 1503 O O . SER A 1 188 ? -15.197 -4.345 36.187 1.00 83.56 188 SER A O 1
ATOM 1505 N N . ASN A 1 189 ? -14.601 -2.483 35.073 1.00 78.88 189 ASN A N 1
ATOM 1506 C CA . ASN A 1 189 ? -14.883 -1.528 36.148 1.00 78.88 189 ASN A CA 1
ATOM 1507 C C . ASN A 1 189 ? -16.329 -0.992 36.136 1.00 78.88 189 ASN A C 1
ATOM 1509 O O . ASN A 1 189 ? -16.799 -0.438 37.128 1.00 78.88 189 ASN A O 1
ATOM 1513 N N . SER A 1 190 ? -17.059 -1.133 35.025 1.00 68.12 190 SER A N 1
ATOM 1514 C CA . SER A 1 190 ? -18.435 -0.655 34.871 1.00 68.12 190 SER A CA 1
ATOM 1515 C C . SER A 1 190 ? -19.266 -1.643 34.056 1.00 68.12 190 SER A C 1
ATOM 1517 O O . SER A 1 190 ? -19.018 -1.848 32.875 1.00 68.12 190 SER A O 1
ATOM 1519 N N . LYS A 1 191 ? -20.327 -2.212 34.646 1.00 69.69 191 LYS A N 1
ATOM 1520 C CA . LYS A 1 191 ? -21.217 -3.175 33.959 1.00 69.69 191 LYS A CA 1
ATOM 1521 C C . LYS A 1 191 ? -22.102 -2.557 32.856 1.00 69.69 191 LYS A C 1
ATOM 1523 O O . LYS A 1 191 ? -22.922 -3.266 32.279 1.00 69.69 191 LYS A O 1
ATOM 1528 N N . LYS A 1 192 ? -21.982 -1.253 32.569 1.00 83.38 192 LYS A N 1
ATOM 1529 C CA . LYS A 1 192 ? -22.777 -0.557 31.540 1.00 83.38 192 LYS A CA 1
ATOM 1530 C C . LYS A 1 192 ? -21.980 -0.438 30.241 1.00 83.38 192 LYS A C 1
ATOM 1532 O O . LYS A 1 192 ? -21.000 0.304 30.182 1.00 83.38 192 LYS A O 1
ATOM 1537 N N . LYS A 1 193 ? -22.420 -1.153 29.204 1.00 81.88 193 LYS A N 1
ATOM 1538 C CA . LYS A 1 193 ? -21.734 -1.246 27.904 1.00 81.88 193 LYS A CA 1
ATOM 1539 C C . LYS A 1 193 ? -21.689 0.088 27.165 1.00 81.88 193 LYS A C 1
ATOM 1541 O O . LYS A 1 193 ? -20.672 0.424 26.571 1.00 81.88 193 LYS A O 1
ATOM 1546 N N . GLU A 1 194 ? -22.759 0.865 27.261 1.00 82.50 194 GLU A N 1
ATOM 1547 C CA . GLU A 1 194 ? -22.911 2.160 26.596 1.00 82.50 194 GLU A CA 1
ATOM 1548 C C . GLU A 1 194 ? -21.867 3.149 27.126 1.00 82.50 194 GLU A C 1
ATOM 1550 O O . GLU A 1 194 ? -21.127 3.756 26.356 1.00 82.50 194 GLU A O 1
ATOM 1555 N N . ARG A 1 195 ? -21.710 3.205 28.457 1.00 83.31 195 ARG A N 1
ATOM 1556 C CA . ARG A 1 195 ? -20.666 4.015 29.105 1.00 83.31 195 ARG A CA 1
ATOM 1557 C C . ARG A 1 195 ? -19.258 3.536 28.767 1.00 83.31 195 ARG A C 1
ATOM 1559 O O . ARG A 1 195 ? -18.339 4.351 28.731 1.00 83.31 195 ARG A O 1
ATOM 1566 N N . ALA A 1 196 ? -19.068 2.233 28.551 1.00 84.88 196 ALA A N 1
ATOM 1567 C CA . ALA A 1 196 ? -17.773 1.693 28.154 1.00 84.88 196 ALA A CA 1
ATOM 1568 C C . ALA A 1 196 ? -17.378 2.146 26.745 1.00 84.88 196 ALA A C 1
ATOM 1570 O O . ALA A 1 196 ? -16.238 2.568 26.549 1.00 84.88 196 ALA A O 1
ATOM 1571 N N . VAL A 1 197 ? -18.317 2.138 25.794 1.00 86.94 197 VAL A N 1
ATOM 1572 C CA . VAL A 1 197 ? -18.098 2.682 24.444 1.00 86.94 197 VAL A CA 1
ATOM 1573 C C . VAL A 1 197 ? -17.792 4.173 24.502 1.00 86.94 197 VAL A C 1
ATOM 1575 O O . VAL A 1 197 ? -16.746 4.594 24.013 1.00 86.94 197 VAL A O 1
ATOM 1578 N N . GLU A 1 198 ? -18.655 4.949 25.158 1.00 87.50 198 GLU A N 1
ATOM 1579 C CA . GLU A 1 198 ? -18.521 6.405 25.260 1.00 87.50 198 GLU A CA 1
ATOM 1580 C C . GLU A 1 198 ? -17.155 6.808 25.832 1.00 87.50 198 GLU A C 1
ATOM 1582 O O . GLU A 1 198 ? -16.431 7.598 25.228 1.00 87.50 198 GLU A O 1
ATOM 1587 N N . ARG A 1 199 ? -16.747 6.199 26.954 1.00 86.00 199 ARG A N 1
ATOM 1588 C CA . ARG A 1 199 ? -15.449 6.484 27.585 1.00 86.00 199 ARG A CA 1
ATOM 1589 C C . ARG A 1 199 ? -14.251 5.988 26.781 1.00 86.00 199 ARG A C 1
ATOM 1591 O O . ARG A 1 199 ? -13.175 6.577 26.882 1.00 86.00 199 ARG A O 1
ATOM 1598 N N . THR A 1 200 ? -14.399 4.900 26.024 1.00 89.12 200 THR A N 1
ATOM 1599 C CA . THR A 1 200 ? -13.326 4.411 25.144 1.00 89.12 200 THR A CA 1
ATOM 1600 C C . THR A 1 200 ? -13.081 5.416 24.024 1.00 89.12 200 THR A C 1
ATOM 1602 O O . THR A 1 200 ? -11.938 5.806 23.793 1.00 89.12 200 THR A O 1
ATOM 1605 N N . ILE A 1 201 ? -14.154 5.894 23.391 1.00 89.81 201 ILE A N 1
ATOM 1606 C CA . ILE A 1 201 ? -14.079 6.882 22.311 1.00 89.81 201 ILE A CA 1
ATOM 1607 C C . ILE A 1 201 ? -13.566 8.228 22.841 1.00 89.81 201 ILE A C 1
ATOM 1609 O O . ILE A 1 201 ? -12.650 8.795 22.254 1.00 89.81 201 ILE A O 1
ATOM 1613 N N . SER A 1 202 ? -14.083 8.730 23.968 1.00 88.00 202 SER A N 1
ATOM 1614 C CA . SER A 1 202 ? -13.706 10.064 24.458 1.00 88.00 202 SER A CA 1
ATOM 1615 C C . SER A 1 202 ? -12.259 10.153 24.953 1.00 88.00 202 SER A C 1
ATOM 1617 O O . SER A 1 202 ? -11.583 11.146 24.685 1.00 88.00 202 SER A O 1
ATOM 1619 N N . HIS A 1 203 ? -11.743 9.121 25.629 1.00 86.06 203 HIS A N 1
ATOM 1620 C CA . HIS A 1 203 ? -10.372 9.133 26.154 1.00 86.06 203 HIS A CA 1
ATOM 1621 C C . HIS A 1 203 ? -9.351 8.498 25.212 1.00 86.06 203 HIS A C 1
ATOM 1623 O O . HIS A 1 203 ? -8.349 9.119 24.876 1.00 86.06 203 HIS A O 1
ATOM 1629 N N . THR A 1 204 ? -9.561 7.245 24.806 1.00 90.88 204 THR A N 1
ATOM 1630 C CA . THR A 1 204 ? -8.587 6.571 23.937 1.00 90.88 204 THR A CA 1
ATOM 1631 C C . THR A 1 204 ? -8.717 7.063 22.509 1.00 90.88 204 THR A C 1
ATOM 1633 O O . THR A 1 204 ? -7.696 7.272 21.870 1.00 90.88 204 THR A O 1
ATOM 1636 N N . GLY A 1 205 ? -9.928 7.360 22.032 1.00 90.62 205 GLY A N 1
ATOM 1637 C CA . GLY A 1 205 ? -10.100 7.975 20.716 1.00 90.62 205 GLY A CA 1
ATOM 1638 C C . GLY A 1 205 ? -9.409 9.338 20.599 1.00 90.62 205 GLY A C 1
ATOM 1639 O O . GLY A 1 205 ? -8.776 9.588 19.582 1.00 90.62 205 GLY A O 1
ATOM 1640 N N . SER A 1 206 ? -9.428 10.188 21.635 1.00 92.81 206 SER A N 1
ATOM 1641 C CA . SER A 1 206 ? -8.700 11.472 21.600 1.00 92.81 206 SER A CA 1
ATOM 1642 C C . SER A 1 206 ? -7.178 11.294 21.632 1.00 92.81 206 SER A C 1
ATOM 1644 O O . SER A 1 206 ? -6.474 11.946 20.861 1.00 92.81 206 SER A O 1
ATOM 1646 N N . ALA A 1 207 ? -6.659 10.367 22.444 1.00 94.44 207 ALA A N 1
ATOM 1647 C CA . ALA A 1 207 ? -5.232 10.037 22.442 1.00 94.44 207 ALA A CA 1
ATOM 1648 C C . ALA A 1 207 ? -4.771 9.475 21.083 1.00 94.44 207 ALA A C 1
ATOM 1650 O O . ALA A 1 207 ? -3.742 9.890 20.545 1.00 94.44 207 ALA A O 1
ATOM 1651 N N . LEU A 1 208 ? -5.564 8.570 20.501 1.00 95.69 208 LEU A N 1
ATOM 1652 C CA . LEU A 1 208 ? -5.308 8.000 19.181 1.00 95.69 208 LEU A CA 1
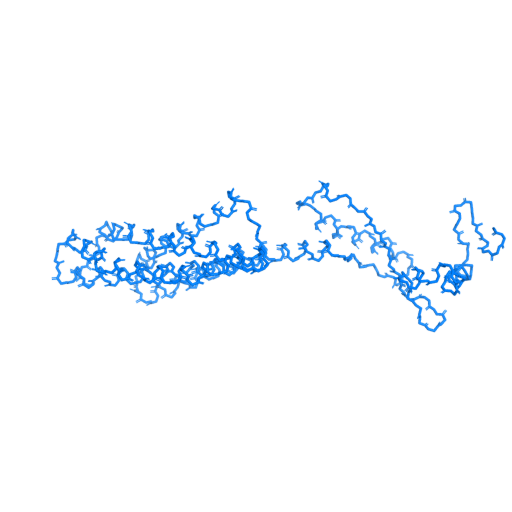ATOM 1653 C C . LEU A 1 208 ? -5.420 9.051 18.071 1.00 95.69 208 LEU A C 1
ATOM 1655 O O . LEU A 1 208 ? -4.630 9.005 17.136 1.00 95.69 208 LEU A O 1
ATOM 1659 N N . LEU A 1 209 ? -6.328 10.026 18.186 1.00 96.88 209 LEU A N 1
ATOM 1660 C CA . LEU A 1 209 ? -6.457 11.118 17.218 1.00 96.88 209 LEU A CA 1
ATOM 1661 C C . LEU A 1 209 ? -5.183 11.960 17.170 1.00 96.88 209 LEU A C 1
ATOM 1663 O O . LEU A 1 209 ? -4.678 12.248 16.090 1.00 96.88 209 LEU A O 1
ATOM 1667 N N . ILE A 1 210 ? -4.643 12.328 18.335 1.00 96.69 210 ILE A N 1
ATOM 1668 C CA . ILE A 1 210 ? -3.399 13.103 18.414 1.00 96.69 210 ILE A CA 1
ATOM 1669 C C . ILE A 1 210 ? -2.242 12.296 17.815 1.00 96.69 210 ILE A C 1
ATOM 1671 O O . ILE A 1 210 ? -1.489 12.830 17.006 1.00 96.69 210 ILE A O 1
ATOM 1675 N N . SER A 1 211 ? -2.138 11.004 18.146 1.00 95.75 211 SER A N 1
ATOM 1676 C CA . SER A 1 211 ? -1.130 10.105 17.563 1.00 95.75 211 SER A CA 1
ATOM 1677 C C . SER A 1 211 ? -1.266 9.968 16.040 1.00 95.75 211 SER A C 1
ATOM 1679 O O . SER A 1 211 ? -0.265 10.005 15.321 1.00 95.75 211 SER A O 1
ATOM 1681 N N . ALA A 1 212 ? -2.492 9.845 15.529 1.00 96.88 212 ALA A N 1
ATOM 1682 C CA . ALA A 1 212 ? -2.759 9.772 14.099 1.00 96.88 212 ALA A CA 1
ATOM 1683 C C . ALA A 1 212 ? -2.370 11.080 13.400 1.00 96.88 212 ALA A C 1
ATOM 1685 O O . ALA A 1 212 ? -1.681 11.047 12.384 1.00 96.88 212 ALA A O 1
ATOM 1686 N N . LEU A 1 213 ? -2.738 12.230 13.972 1.00 97.75 213 LEU A N 1
ATOM 1687 C CA . LEU A 1 213 ? -2.413 13.546 13.423 1.00 97.75 213 LEU A CA 1
ATOM 1688 C C . LEU A 1 213 ? -0.908 13.803 13.386 1.00 97.75 213 LEU A C 1
ATOM 1690 O O . LEU A 1 213 ? -0.404 14.256 12.358 1.00 97.75 213 LEU A O 1
ATOM 1694 N N . THR A 1 214 ? -0.176 13.504 14.461 1.00 97.12 214 THR A N 1
ATOM 1695 C CA . THR A 1 214 ? 1.280 13.707 14.484 1.00 97.12 214 THR A CA 1
ATOM 1696 C C . THR A 1 214 ? 1.983 12.818 13.461 1.00 97.12 214 THR A C 1
ATOM 1698 O O . THR A 1 214 ? 2.827 13.297 12.704 1.00 97.12 214 THR A O 1
ATOM 1701 N N . THR A 1 215 ? 1.580 11.549 13.366 1.00 95.94 215 THR A N 1
ATOM 1702 C CA . THR A 1 215 ? 2.178 10.591 12.425 1.00 95.94 215 THR A CA 1
ATOM 1703 C C . THR A 1 215 ? 1.836 10.942 10.975 1.00 95.94 215 THR A C 1
ATOM 1705 O O . THR A 1 215 ? 2.724 10.991 10.124 1.00 95.94 215 THR A O 1
ATOM 1708 N N . ALA A 1 216 ? 0.568 11.252 10.685 1.00 97.00 216 ALA A N 1
ATOM 1709 C CA . ALA A 1 216 ? 0.127 11.664 9.353 1.00 97.00 216 ALA A CA 1
ATOM 1710 C C . ALA A 1 216 ? 0.808 12.966 8.916 1.00 97.00 216 ALA A C 1
ATOM 1712 O O . ALA A 1 216 ? 1.232 13.073 7.766 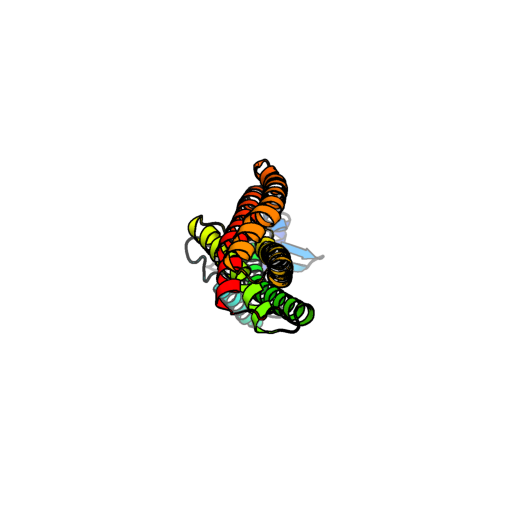1.00 97.00 216 ALA A O 1
ATOM 1713 N N . SER A 1 217 ? 0.981 13.923 9.833 1.00 97.31 217 SER A N 1
ATOM 1714 C CA . SER A 1 217 ? 1.729 15.157 9.566 1.00 97.31 217 SER A CA 1
ATOM 1715 C C . SER A 1 217 ? 3.188 14.862 9.221 1.00 97.31 217 SER A C 1
ATOM 1717 O O . SER A 1 217 ? 3.701 15.413 8.251 1.00 97.31 217 SER A O 1
ATOM 1719 N N . GLY A 1 218 ? 3.832 13.934 9.940 1.00 97.00 218 GLY A N 1
ATOM 1720 C CA . GLY A 1 218 ? 5.197 13.489 9.645 1.00 97.00 218 GLY A CA 1
ATOM 1721 C C . GLY A 1 218 ? 5.349 12.929 8.227 1.00 97.00 218 GLY A C 1
ATOM 1722 O O . GLY A 1 218 ? 6.249 13.338 7.497 1.00 97.00 218 GLY A O 1
ATOM 1723 N N . PHE A 1 219 ? 4.429 12.062 7.791 1.00 96.00 219 PHE A N 1
ATOM 1724 C CA . PHE A 1 219 ? 4.431 11.550 6.412 1.00 96.00 219 PHE A CA 1
ATOM 1725 C C . PHE A 1 219 ? 4.030 12.601 5.372 1.00 96.00 219 PHE A C 1
ATOM 1727 O O . PHE A 1 219 ? 4.518 12.555 4.243 1.00 96.00 219 PHE A O 1
ATOM 1734 N N . SER A 1 220 ? 3.192 13.572 5.740 1.00 96.31 220 SER A N 1
ATOM 1735 C CA . SER A 1 220 ? 2.751 14.639 4.831 1.00 96.31 220 SER A CA 1
ATOM 1736 C C . SER A 1 220 ? 3.895 15.567 4.414 1.00 96.31 220 SER A C 1
ATOM 1738 O O . SER A 1 220 ? 3.828 16.164 3.344 1.00 96.31 220 SER A O 1
ATOM 1740 N N . VAL A 1 221 ? 4.989 15.640 5.183 1.00 97.38 221 VAL A N 1
ATOM 1741 C CA . VAL A 1 221 ? 6.205 16.375 4.781 1.00 97.38 221 VAL A CA 1
ATOM 1742 C C . VAL A 1 221 ? 6.763 15.866 3.445 1.00 97.38 221 VAL A C 1
ATOM 1744 O O . VAL A 1 221 ? 7.314 16.645 2.670 1.00 97.38 221 VAL A O 1
ATOM 1747 N N . LEU A 1 222 ? 6.560 14.585 3.115 1.00 96.06 222 LEU A N 1
ATOM 1748 C CA . LEU A 1 222 ? 7.013 14.011 1.845 1.00 96.06 222 LEU A CA 1
ATOM 1749 C C . LEU A 1 222 ? 6.298 14.588 0.617 1.00 96.06 222 LEU A C 1
ATOM 1751 O O . LEU A 1 222 ? 6.753 14.357 -0.499 1.00 96.06 222 LEU A O 1
ATOM 1755 N N . ILE A 1 223 ? 5.229 15.372 0.786 1.00 95.75 223 ILE A N 1
ATOM 1756 C CA . ILE A 1 223 ? 4.596 16.105 -0.320 1.00 95.75 223 ILE A CA 1
ATOM 1757 C C . ILE A 1 223 ? 5.582 17.082 -0.981 1.00 95.75 223 ILE A C 1
ATOM 1759 O O . ILE A 1 223 ? 5.490 17.329 -2.179 1.00 95.75 223 ILE A O 1
ATOM 1763 N N . PHE A 1 224 ? 6.560 17.589 -0.227 1.00 96.94 224 PHE A N 1
ATOM 1764 C CA . PHE A 1 224 ? 7.603 18.483 -0.738 1.00 96.94 224 PHE A CA 1
ATOM 1765 C C . PHE A 1 224 ? 8.788 17.744 -1.379 1.00 96.94 224 PHE A C 1
ATOM 1767 O O . PHE A 1 224 ? 9.784 18.369 -1.743 1.00 96.94 224 PHE A O 1
ATOM 1774 N N . ALA A 1 225 ? 8.722 16.415 -1.498 1.00 96.75 225 ALA A N 1
ATOM 1775 C CA . ALA A 1 225 ? 9.797 15.635 -2.085 1.00 96.75 225 ALA A CA 1
ATOM 1776 C C . ALA A 1 225 ? 9.947 15.906 -3.598 1.00 96.75 225 ALA A C 1
ATOM 1778 O O . ALA A 1 225 ? 8.948 16.026 -4.308 1.00 96.75 225 ALA A O 1
ATOM 1779 N N . PRO A 1 226 ? 11.183 15.914 -4.134 1.00 94.69 226 PRO A N 1
ATOM 1780 C CA . PRO A 1 226 ? 11.431 16.178 -5.555 1.00 94.69 226 PRO A CA 1
ATOM 1781 C C . PRO A 1 226 ? 11.009 15.016 -6.464 1.00 94.69 226 PRO A C 1
ATOM 1783 O O . PRO A 1 226 ? 10.874 15.185 -7.674 1.00 94.69 226 PRO A O 1
ATOM 1786 N N . MET A 1 227 ? 10.832 13.817 -5.901 1.00 92.69 227 MET A N 1
ATOM 1787 C CA . MET A 1 227 ? 10.509 12.607 -6.650 1.00 92.69 227 MET A CA 1
ATOM 1788 C C . MET A 1 227 ? 9.032 12.219 -6.470 1.00 92.69 227 MET A C 1
ATOM 1790 O O . MET A 1 227 ? 8.626 11.930 -5.341 1.00 92.69 227 MET A O 1
ATOM 1794 N N . PRO A 1 228 ? 8.239 12.093 -7.558 1.00 89.44 228 PRO A N 1
ATOM 1795 C CA . PRO A 1 228 ? 6.815 11.751 -7.477 1.00 89.44 228 PRO A CA 1
ATOM 1796 C C . PRO A 1 228 ? 6.475 10.493 -6.655 1.00 89.44 228 PRO A C 1
ATOM 1798 O O . PRO A 1 228 ? 5.497 10.538 -5.907 1.00 89.44 228 PRO A O 1
ATOM 1801 N N . PRO A 1 229 ? 7.261 9.392 -6.693 1.00 89.44 229 PRO A N 1
ATOM 1802 C CA . PRO A 1 229 ? 6.989 8.227 -5.846 1.00 89.44 229 PRO A CA 1
ATOM 1803 C C . PRO A 1 229 ? 7.008 8.532 -4.341 1.00 89.44 229 PRO A C 1
ATOM 1805 O O . PRO A 1 229 ? 6.260 7.914 -3.586 1.00 89.44 229 PRO A O 1
ATOM 1808 N N . GLN A 1 230 ? 7.835 9.484 -3.896 1.00 93.69 230 GLN A N 1
ATOM 1809 C CA . GLN A 1 230 ? 7.931 9.876 -2.485 1.00 93.69 230 GLN A CA 1
ATOM 1810 C C . GLN A 1 230 ? 6.727 10.726 -2.064 1.00 93.69 230 GLN A C 1
ATOM 1812 O O . GLN A 1 230 ? 6.150 10.482 -1.006 1.00 93.69 230 GLN A O 1
ATOM 1817 N N . VAL A 1 231 ? 6.293 11.648 -2.931 1.00 94.00 231 VAL A N 1
ATOM 1818 C CA . VAL A 1 231 ? 5.064 12.442 -2.745 1.00 94.00 231 VAL A CA 1
ATOM 1819 C C . VAL A 1 231 ? 3.848 11.526 -2.606 1.00 94.00 231 VAL A C 1
ATOM 1821 O O . VAL A 1 231 ? 3.080 11.641 -1.650 1.00 94.00 231 VAL A O 1
ATOM 1824 N N . GLN A 1 232 ? 3.703 10.564 -3.525 1.00 92.75 232 GLN A N 1
ATOM 1825 C CA . GLN A 1 232 ? 2.628 9.568 -3.480 1.00 92.75 232 GLN A CA 1
ATOM 1826 C C . GLN A 1 232 ? 2.680 8.740 -2.195 1.00 92.75 232 GLN A C 1
ATOM 1828 O O . GLN A 1 232 ? 1.652 8.540 -1.550 1.00 92.75 232 GLN A O 1
ATOM 1833 N N . PHE A 1 233 ? 3.870 8.284 -1.799 1.00 93.00 233 PHE A N 1
ATOM 1834 C CA . PHE A 1 233 ? 4.049 7.518 -0.570 1.00 93.00 233 PHE A CA 1
ATOM 1835 C C . PHE A 1 233 ? 3.622 8.312 0.674 1.00 93.00 233 PHE A C 1
ATOM 1837 O O . PHE A 1 233 ? 2.899 7.771 1.511 1.00 93.00 233 PHE A O 1
ATOM 1844 N N . GLY A 1 234 ? 3.987 9.594 0.771 1.00 94.88 234 GLY A N 1
ATOM 1845 C CA . GLY A 1 234 ? 3.550 10.477 1.858 1.00 94.88 234 GLY A CA 1
ATOM 1846 C C . GLY A 1 234 ? 2.035 10.628 1.941 1.00 94.88 234 GLY A C 1
ATOM 1847 O O . GLY A 1 234 ? 1.442 10.382 2.992 1.00 94.88 234 GLY A O 1
ATOM 1848 N N . LEU A 1 235 ? 1.401 10.962 0.812 1.00 94.56 235 LEU A N 1
ATOM 1849 C CA . LEU A 1 235 ? -0.051 11.153 0.724 1.00 94.56 235 LEU A CA 1
ATOM 1850 C C . LEU A 1 235 ? -0.828 9.884 1.084 1.00 94.56 235 LEU A C 1
ATOM 1852 O O . LEU A 1 235 ? -1.734 9.920 1.918 1.00 94.56 235 LEU A O 1
ATOM 1856 N N . ILE A 1 236 ? -0.464 8.749 0.482 1.00 94.69 236 ILE A N 1
ATOM 1857 C CA . ILE A 1 236 ? -1.152 7.478 0.724 1.00 94.69 236 ILE A CA 1
ATOM 1858 C C . ILE A 1 236 ? -0.913 7.004 2.162 1.00 94.69 236 ILE A C 1
ATOM 1860 O O . ILE A 1 236 ? -1.844 6.506 2.791 1.00 94.69 236 ILE A O 1
ATOM 1864 N N . THR A 1 237 ? 0.273 7.210 2.738 1.00 95.00 237 THR A N 1
ATOM 1865 C CA . THR A 1 237 ? 0.519 6.839 4.143 1.00 95.00 237 THR A CA 1
ATOM 1866 C C . THR A 1 237 ? -0.294 7.705 5.110 1.00 95.00 237 THR A C 1
ATOM 1868 O O . THR A 1 237 ? -0.915 7.173 6.029 1.00 95.00 237 THR A O 1
ATOM 1871 N N . ALA A 1 238 ? -0.390 9.018 4.877 1.00 96.44 238 ALA A N 1
ATOM 1872 C CA . ALA A 1 238 ? -1.241 9.902 5.680 1.00 96.44 238 ALA A CA 1
ATOM 1873 C C . ALA A 1 238 ? -2.733 9.513 5.603 1.00 96.44 238 ALA A C 1
ATOM 1875 O O . ALA A 1 238 ? -3.430 9.472 6.624 1.00 96.44 238 ALA A O 1
ATOM 1876 N N . LEU A 1 239 ? -3.218 9.149 4.409 1.00 96.06 239 LEU A N 1
ATOM 1877 C CA . LEU A 1 239 ? -4.572 8.613 4.221 1.00 96.06 239 LEU A CA 1
ATOM 1878 C C . LEU A 1 239 ? -4.766 7.270 4.931 1.00 96.06 239 LEU A C 1
ATOM 1880 O O . LEU A 1 239 ? -5.786 7.068 5.585 1.00 96.06 239 LEU A O 1
ATOM 1884 N N . THR A 1 240 ? -3.774 6.382 4.861 1.00 95.81 240 THR A N 1
ATOM 1885 C CA . THR A 1 240 ? -3.781 5.080 5.544 1.00 95.81 240 THR A CA 1
ATOM 1886 C C . THR A 1 240 ? -3.970 5.246 7.047 1.00 95.81 240 THR A C 1
ATOM 1888 O O . THR A 1 240 ? -4.846 4.609 7.629 1.00 95.81 240 THR A O 1
ATOM 1891 N N . ILE A 1 241 ? -3.188 6.137 7.665 1.00 96.81 241 ILE A N 1
ATOM 1892 C CA . ILE A 1 241 ? -3.272 6.450 9.099 1.00 96.81 241 ILE A CA 1
ATOM 1893 C C . ILE A 1 241 ? -4.671 6.960 9.450 1.00 96.81 241 ILE A C 1
ATOM 1895 O O . ILE A 1 241 ? -5.283 6.507 10.418 1.00 96.81 241 ILE A O 1
ATOM 1899 N N . SER A 1 242 ? -5.201 7.863 8.623 1.00 96.75 242 SER A N 1
ATOM 1900 C CA . SER A 1 242 ? -6.531 8.445 8.813 1.00 96.75 242 SER A CA 1
ATOM 1901 C C . SER A 1 242 ? -7.629 7.380 8.737 1.00 96.75 242 SER A C 1
ATOM 1903 O O . SER A 1 242 ? -8.490 7.315 9.614 1.00 96.75 242 SER A O 1
ATOM 1905 N N . TYR A 1 243 ? -7.580 6.497 7.736 1.00 96.81 243 TYR A N 1
ATOM 1906 C CA . TYR A 1 243 ? -8.519 5.381 7.604 1.00 96.81 243 TYR A CA 1
ATOM 1907 C C . TYR A 1 243 ? -8.411 4.396 8.767 1.00 96.81 243 TYR A C 1
ATOM 1909 O O . TYR A 1 243 ? -9.438 4.024 9.334 1.00 96.81 243 TYR A O 1
ATOM 1917 N N . ALA A 1 244 ? -7.195 3.999 9.151 1.00 96.50 244 ALA A N 1
ATOM 1918 C CA . ALA A 1 244 ? -6.962 3.106 10.283 1.00 96.50 244 ALA A CA 1
ATOM 1919 C C . ALA A 1 244 ? -7.554 3.675 11.577 1.00 96.50 244 ALA A C 1
ATOM 1921 O O . ALA A 1 244 ? -8.264 2.967 12.294 1.00 96.50 244 ALA A O 1
ATOM 1922 N N . PHE A 1 245 ? -7.327 4.962 11.844 1.00 96.38 245 PHE A N 1
ATOM 1923 C CA . PHE A 1 245 ? -7.882 5.648 13.007 1.00 96.38 245 PHE A CA 1
ATOM 1924 C C . PHE A 1 245 ? -9.418 5.690 12.975 1.00 96.38 245 PHE A C 1
ATOM 1926 O O . PHE A 1 245 ? -10.063 5.206 13.909 1.00 96.38 245 PHE A O 1
ATOM 1933 N N . ILE A 1 246 ? -10.004 6.225 11.895 1.00 95.75 246 ILE A N 1
ATOM 1934 C CA . ILE A 1 246 ? -11.458 6.428 11.778 1.00 95.75 246 ILE A CA 1
ATOM 1935 C C . ILE A 1 246 ? -12.190 5.095 11.909 1.00 95.75 246 ILE A C 1
ATOM 1937 O O . ILE A 1 246 ? -13.118 4.974 12.710 1.00 95.75 246 ILE A O 1
ATOM 1941 N N . ILE A 1 247 ? -11.757 4.084 11.152 1.00 96.00 247 ILE A N 1
ATOM 1942 C CA . ILE A 1 247 ? -12.402 2.772 11.150 1.00 96.00 247 ILE A CA 1
ATOM 1943 C C . ILE A 1 247 ? -12.279 2.138 12.534 1.00 96.00 247 ILE A C 1
ATOM 1945 O O . ILE A 1 247 ? -13.271 1.645 13.062 1.00 96.00 247 ILE A O 1
ATOM 1949 N N . THR A 1 248 ? -11.103 2.180 13.158 1.00 95.38 248 THR A N 1
ATOM 1950 C CA . THR A 1 248 ? -10.909 1.550 14.467 1.00 95.38 248 THR A CA 1
ATOM 1951 C C . THR A 1 248 ? -11.764 2.202 15.549 1.00 95.38 248 THR A C 1
ATOM 1953 O O . THR A 1 248 ? -12.491 1.502 16.255 1.00 95.38 248 THR A O 1
ATOM 1956 N N . VAL A 1 249 ? -11.720 3.530 15.674 1.00 93.31 249 VAL A N 1
ATOM 1957 C CA . VAL A 1 249 ? -12.434 4.240 16.746 1.00 93.31 249 VAL A CA 1
ATOM 1958 C C . VAL A 1 249 ? -13.949 4.192 16.543 1.00 93.31 249 VAL A C 1
ATOM 1960 O O . VAL A 1 249 ? -14.683 4.052 17.521 1.00 93.31 249 VAL A O 1
ATOM 1963 N N . ALA A 1 250 ? -14.428 4.254 15.296 1.00 91.56 250 ALA A N 1
ATOM 1964 C CA . ALA A 1 250 ? -15.860 4.209 15.007 1.00 91.56 250 ALA A CA 1
ATOM 1965 C C . ALA A 1 250 ? -16.439 2.785 15.075 1.00 91.56 250 ALA A C 1
ATOM 1967 O O . ALA A 1 250 ? -17.519 2.577 15.629 1.00 91.56 250 ALA A O 1
ATOM 1968 N N . LEU A 1 251 ? -15.740 1.794 14.512 1.00 91.56 251 LEU A N 1
ATOM 1969 C CA . LEU A 1 251 ? -16.284 0.448 14.327 1.00 91.56 251 LEU A CA 1
ATOM 1970 C C . LEU A 1 251 ? -16.029 -0.460 15.531 1.00 91.56 251 LEU A C 1
ATOM 1972 O O . LEU A 1 251 ? -16.923 -1.196 15.958 1.00 91.56 251 LEU A O 1
ATOM 1976 N N . LEU A 1 252 ? -14.814 -0.441 16.082 1.00 91.19 252 LEU A N 1
ATOM 1977 C CA . LEU A 1 252 ? -14.371 -1.481 17.010 1.00 91.19 252 LEU A CA 1
ATOM 1978 C C . LEU A 1 252 ? -15.165 -1.502 18.328 1.00 91.19 252 LEU A C 1
ATOM 1980 O O . LEU A 1 252 ? -15.599 -2.589 18.721 1.00 91.19 252 LEU A O 1
ATOM 1984 N N . PRO A 1 253 ? -15.460 -0.360 18.988 1.00 88.38 253 PRO A N 1
ATOM 1985 C CA . PRO A 1 253 ? -16.289 -0.358 20.194 1.00 88.38 2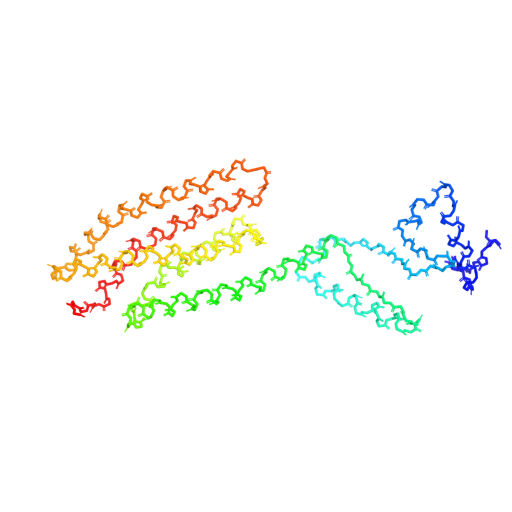53 PRO A CA 1
ATOM 1986 C C . PRO A 1 253 ? -17.688 -0.948 19.959 1.00 88.38 253 PRO A C 1
ATOM 1988 O O . PRO A 1 253 ? -18.199 -1.694 20.795 1.00 88.38 253 PRO A O 1
ATOM 1991 N N . VAL A 1 254 ? -18.293 -0.675 18.797 1.00 87.56 254 VAL A N 1
ATOM 1992 C CA . VAL A 1 254 ? -19.625 -1.183 18.427 1.00 87.56 254 VAL A CA 1
ATOM 1993 C C . VAL A 1 254 ? -19.605 -2.703 18.252 1.00 87.56 254 VAL A C 1
ATOM 1995 O O . VAL A 1 254 ? -20.502 -3.405 18.733 1.00 87.56 254 VAL A O 1
ATOM 1998 N N . VAL A 1 255 ? -18.563 -3.230 17.605 1.00 89.88 255 VAL A N 1
ATOM 1999 C CA . VAL A 1 255 ? -18.376 -4.677 17.426 1.00 89.88 255 VAL A CA 1
ATOM 2000 C C . VAL A 1 255 ? -18.186 -5.372 18.782 1.00 89.88 255 VAL A C 1
ATOM 2002 O O . VAL A 1 255 ? -18.835 -6.388 19.050 1.00 89.88 255 VAL A O 1
ATOM 2005 N N . LEU A 1 256 ? -17.389 -4.788 19.683 1.00 87.62 256 LEU A N 1
ATOM 2006 C CA . LEU A 1 256 ? -17.137 -5.332 21.025 1.00 87.62 256 LEU A CA 1
ATOM 2007 C C . LEU A 1 256 ? -18.400 -5.405 21.902 1.00 87.62 256 LEU A C 1
ATOM 2009 O O . LEU A 1 256 ? -18.565 -6.358 22.671 1.00 87.62 256 LEU A O 1
ATOM 2013 N N . VAL A 1 257 ? -19.325 -4.447 21.773 1.00 86.62 257 VAL A N 1
ATOM 2014 C CA . VAL A 1 257 ? -20.623 -4.481 22.475 1.00 86.62 257 VAL A CA 1
ATOM 2015 C C . VAL A 1 257 ? -21.476 -5.669 22.026 1.00 86.62 257 VAL A C 1
ATOM 2017 O O . VAL A 1 257 ? -22.060 -6.367 22.875 1.00 86.62 257 VAL A O 1
ATOM 2020 N N . LYS A 1 258 ? -21.534 -5.908 20.705 1.00 83.50 258 LYS A N 1
ATOM 2021 C CA . LYS A 1 258 ? -22.326 -6.986 20.089 1.00 83.50 258 LYS A CA 1
ATOM 2022 C C . LYS A 1 258 ? -21.781 -8.373 20.406 1.00 83.50 258 LYS A C 1
ATOM 2024 O O . LYS A 1 258 ? -22.574 -9.264 20.699 1.00 83.50 258 LYS A O 1
ATOM 2029 N N . LEU A 1 259 ? -20.459 -8.540 20.453 1.00 77.94 259 LEU A N 1
ATOM 2030 C CA . LEU A 1 259 ? -19.807 -9.819 20.769 1.00 77.94 259 LEU A CA 1
ATOM 2031 C C . LEU A 1 259 ? -20.036 -10.322 22.211 1.00 77.94 259 LEU A C 1
ATOM 2033 O O . LEU A 1 259 ? -19.471 -11.345 22.585 1.00 77.94 259 LEU A O 1
ATOM 2037 N N . ARG A 1 260 ? -20.875 -9.643 23.019 1.00 64.62 260 ARG A N 1
ATOM 2038 C CA . ARG A 1 260 ? -21.227 -10.014 24.407 1.00 64.62 260 ARG A CA 1
ATOM 2039 C C . ARG A 1 260 ? -19.993 -10.445 25.205 1.00 64.62 260 ARG A C 1
ATOM 2041 O O . ARG A 1 260 ? -20.024 -11.454 25.901 1.00 64.62 260 ARG A O 1
ATOM 2048 N N . TYR A 1 261 ? -18.919 -9.659 25.116 1.00 59.00 261 TYR A N 1
ATOM 2049 C CA . TYR A 1 261 ? -17.694 -9.958 25.844 1.00 59.00 261 TYR A CA 1
ATOM 2050 C C . TYR A 1 261 ? -18.003 -10.128 27.348 1.00 59.00 261 TYR A C 1
ATOM 2052 O O . TYR A 1 261 ? -18.507 -9.182 27.966 1.00 59.00 261 TYR A O 1
ATOM 2060 N N . PRO A 1 262 ? -17.772 -11.317 27.940 1.00 49.81 262 PRO A N 1
ATOM 2061 C CA . PRO A 1 262 ? -17.991 -11.520 29.363 1.00 49.81 262 PRO A CA 1
ATOM 2062 C C . PRO A 1 262 ? -16.910 -10.761 30.134 1.00 49.81 262 PRO A C 1
ATOM 2064 O O . PRO A 1 262 ? -15.735 -10.829 29.780 1.00 49.81 262 PRO A O 1
ATOM 2067 N N . SER A 1 263 ? -17.293 -10.040 31.192 1.00 44.16 263 SER A N 1
ATOM 2068 C CA . SER A 1 263 ? -16.373 -9.246 32.024 1.00 44.16 263 SER A CA 1
ATOM 2069 C C . SER A 1 263 ? -15.468 -10.109 32.931 1.00 44.16 263 SER A C 1
ATOM 2071 O O . SER A 1 263 ? -15.251 -9.762 34.091 1.00 44.16 263 SER A O 1
ATOM 2073 N N . LYS A 1 264 ? -14.988 -11.256 32.441 1.00 38.31 264 LYS A N 1
ATOM 2074 C CA . LYS A 1 264 ? -14.097 -12.175 33.155 1.00 38.31 264 LYS A CA 1
ATOM 2075 C C . LYS A 1 264 ? -12.955 -12.641 32.254 1.00 38.31 264 LYS A C 1
ATOM 2077 O O . LYS A 1 264 ? -13.212 -13.128 31.119 1.00 38.31 264 LYS A O 1
#

Mean predicted aligned error: 9.48 Å

Sequence (264 aa):
MKKFNLDENFIPRTDEDVRRLFDYLYDSKLYGAQARALLYREGNLYKATVIQVEIDPSISKGKLSHNLHILSREINDDLSSYGNARAIATGPLLITLSIIDSLTKNQIRSTLFSFILAFLILLIVYRRFLLALTAMIPVTISMVWILGTMHLVGFSLNVLTISITSLTIGMGIDYAIHTIERYRLIISNSKKKERAVERTISHTGSALLISALTTASGFSVLIFAPMPPQVQFGLITALTISYAFIITVALLPVVLVKLRYPSK

pLDDT: mean 86.06, std 10.23, range [38.31, 97.75]